Protein AF-A0A820GBA4-F1 (afdb_monomer_lite)

Secondary structure (DSSP, 8-state):
--EEE-TTSS-EEEHHHHHHHHHHHSPEEE-TTTT--EEEHHHHHHIIIII-TT-EEE--STT---EEEGGGHHHHHTSHHHHHHHHHHHHHHHHHHS-PPPSS--SHHHHHHHHHHHHHHHHHHHHHHHHHHHHHHHHHHHHHHHHHHHHHHHHHHHHHHHHHHHHHHHHHHHHHHHHHHHHHHHHHHHHHHHHHHHHHHTS-B--TT----------TTTTTS--EEEPPPEESSTTS-EEEEEEEEEE--SSS--EEEEEEEEEEP-TTTTTS-SS-SSPPPPP-

Radius of gyration: 51.9 Å; chains: 1; bounding box: 120×52×137 Å

InterPro domains:
  IPR008974 TRAF-like [G3DSA:2.60.210.10] (136-288)
  IPR049342 TRAF1-6, MATH domain [PF21355] (228-288)

Sequence (288 aa):
MIKIDCHSCSWNGLYNDYKEHLGQQHAYLQCSDCCEHFFSINLYEEHRQEICEYRSILCELPGCMGLIKWTNIGTHYLCDTHQKMLLEVIIQYIFKHKRLPNKSNCSATITSVVSDMKQELITVQENVNILLPEVECSLNNCTRLKSEHDQIKTTCDNLIQQKNTVGKMIKDDNEKVNKCIQEQNDMEKQIDDTKKLQLYTKTLSLDTDSTMTFSFIKHPHEINLPFSIYSSQFKTSIFGYNFMLRICSTIISGNENQEYLSIYITLLRGEFDQILLYPFPYNIYLCL

Structure (mmCIF, N/CA/C/O backbone):
data_AF-A0A820GBA4-F1
#
_entry.id   AF-A0A820GBA4-F1
#
loop_
_atom_site.group_PDB
_atom_site.id
_atom_site.type_symbol
_atom_site.label_atom_id
_atom_site.label_alt_id
_atom_site.label_comp_id
_atom_site.label_asym_id
_atom_site.label_entity_id
_atom_site.label_seq_id
_atom_site.pdbx_PDB_ins_code
_atom_site.Cartn_x
_atom_site.Cartn_y
_atom_site.Cartn_z
_atom_site.occupancy
_atom_site.B_iso_or_equiv
_atom_site.auth_seq_id
_atom_site.auth_comp_id
_atom_site.auth_asym_id
_atom_site.auth_atom_id
_atom_site.pdbx_PDB_model_num
ATOM 1 N N . MET A 1 1 ? 4.184 -39.250 -2.584 1.00 82.06 1 MET A N 1
ATOM 2 C CA . MET A 1 1 ? 3.145 -38.730 -1.668 1.00 82.06 1 MET A CA 1
ATOM 3 C C . MET A 1 1 ? 3.843 -37.969 -0.557 1.00 82.06 1 MET A C 1
ATOM 5 O O . MET A 1 1 ? 4.724 -38.545 0.066 1.00 82.06 1 MET A O 1
ATOM 9 N N . ILE A 1 2 ? 3.517 -36.690 -0.370 1.00 93.25 2 ILE A N 1
ATOM 10 C CA . ILE A 1 2 ? 4.144 -35.837 0.651 1.00 93.25 2 ILE A CA 1
ATOM 11 C C . ILE A 1 2 ? 3.279 -35.908 1.910 1.00 93.25 2 ILE A C 1
ATOM 13 O O . ILE A 1 2 ? 2.081 -35.622 1.841 1.00 93.25 2 ILE A O 1
ATOM 17 N N . LYS A 1 3 ? 3.882 -36.325 3.026 1.00 95.69 3 LYS A N 1
ATOM 18 C CA . LYS A 1 3 ? 3.262 -36.253 4.350 1.00 95.69 3 LYS A CA 1
ATOM 19 C C . LYS A 1 3 ? 3.602 -34.919 5.002 1.00 95.69 3 LYS A C 1
ATOM 21 O O . LYS A 1 3 ? 4.725 -34.446 4.841 1.00 95.69 3 LYS A O 1
ATOM 26 N N . ILE A 1 4 ? 2.642 -34.347 5.714 1.00 96.44 4 ILE A N 1
ATOM 27 C CA . ILE A 1 4 ? 2.811 -33.130 6.509 1.00 96.44 4 ILE A CA 1
ATOM 28 C C . ILE A 1 4 ? 2.229 -33.375 7.900 1.00 96.44 4 ILE A C 1
ATOM 30 O O . ILE A 1 4 ? 1.188 -34.023 8.034 1.00 96.44 4 ILE A O 1
ATOM 34 N N . ASP A 1 5 ? 2.914 -32.840 8.905 1.00 95.69 5 ASP A N 1
ATOM 35 C CA . ASP A 1 5 ? 2.450 -32.777 10.287 1.00 95.69 5 ASP A CA 1
ATOM 36 C C . ASP A 1 5 ? 1.797 -31.408 10.537 1.00 95.69 5 ASP A C 1
ATOM 38 O O . ASP A 1 5 ? 2.319 -30.374 10.111 1.00 95.69 5 ASP A O 1
ATOM 42 N N . CYS A 1 6 ? 0.651 -31.381 11.216 1.00 92.69 6 CYS A N 1
ATOM 43 C CA . CYS A 1 6 ? 0.021 -30.128 11.622 1.00 92.69 6 CYS A CA 1
ATOM 44 C C . CYS A 1 6 ? 0.778 -29.529 12.812 1.00 92.69 6 CYS A C 1
ATOM 46 O O . CYS A 1 6 ? 1.001 -30.193 13.816 1.00 92.69 6 CYS A O 1
ATOM 48 N N . HIS A 1 7 ? 1.137 -28.247 12.751 1.00 89.06 7 HIS A N 1
ATOM 49 C CA . HIS A 1 7 ? 1.855 -27.599 13.856 1.00 89.06 7 HIS A CA 1
ATOM 50 C C . HIS A 1 7 ? 0.988 -27.345 15.098 1.00 89.06 7 HIS A C 1
ATOM 52 O O . HIS A 1 7 ? 1.519 -27.048 16.166 1.00 89.06 7 HIS A O 1
ATOM 58 N N . SER A 1 8 ? -0.336 -27.434 14.962 1.00 83.94 8 SER A N 1
ATOM 59 C CA . SER A 1 8 ? -1.296 -27.059 16.003 1.00 83.94 8 SER A CA 1
ATOM 60 C C . SER A 1 8 ? -1.989 -28.253 16.665 1.00 83.94 8 SER A C 1
ATOM 62 O O . SER A 1 8 ? -2.721 -28.060 17.633 1.00 83.94 8 SER A O 1
ATOM 64 N N . CYS A 1 9 ? -1.782 -29.476 16.174 1.00 88.56 9 CYS A N 1
ATOM 65 C CA . CYS A 1 9 ? -2.299 -30.698 16.790 1.00 88.56 9 CYS A CA 1
ATOM 66 C C . CYS A 1 9 ? -1.426 -31.911 16.425 1.00 88.56 9 CYS A C 1
ATOM 68 O O . CYS A 1 9 ? -0.435 -31.788 15.720 1.00 88.56 9 CYS A O 1
ATOM 70 N N . SER A 1 10 ? -1.783 -33.102 16.899 1.00 92.44 10 SER A N 1
ATOM 71 C CA . SER A 1 10 ? -1.052 -34.347 16.616 1.00 92.44 10 SER A CA 1
ATOM 72 C C . SER A 1 10 ? -1.374 -34.975 15.250 1.00 92.44 10 SER A C 1
ATOM 74 O O . SER A 1 10 ? -1.010 -36.126 15.007 1.00 92.44 10 SER A O 1
ATOM 76 N N . TRP A 1 11 ? -2.078 -34.265 14.363 1.00 95.19 11 TRP A N 1
ATOM 77 C CA . TRP A 1 11 ? -2.451 -34.787 13.050 1.00 95.19 11 TRP A CA 1
ATOM 78 C C . TRP A 1 11 ? -1.234 -34.912 12.131 1.00 95.19 11 TRP A C 1
ATOM 80 O O . TRP A 1 11 ? -0.477 -33.956 11.955 1.00 95.19 11 TRP A O 1
ATOM 90 N N . ASN A 1 12 ? -1.101 -36.075 11.494 1.00 95.12 12 ASN A N 1
ATOM 91 C CA . ASN A 1 12 ? -0.191 -36.298 10.381 1.00 95.12 12 ASN A CA 1
ATOM 92 C C . ASN A 1 12 ? -0.940 -36.942 9.211 1.00 95.12 12 ASN A C 1
ATOM 94 O O . ASN A 1 12 ? -1.746 -37.856 9.379 1.00 95.12 12 ASN A O 1
ATOM 98 N N . GLY A 1 13 ? -0.701 -36.463 7.996 1.00 95.94 13 GLY A N 1
ATOM 99 C CA . GLY A 1 13 ? -1.470 -36.928 6.846 1.00 95.94 13 GLY A CA 1
ATOM 100 C C . GLY A 1 13 ? -0.887 -36.492 5.517 1.00 95.94 13 GLY A C 1
ATOM 101 O O . GLY A 1 13 ? 0.226 -35.969 5.445 1.00 95.94 13 GLY A O 1
ATOM 102 N N . LEU A 1 14 ? -1.614 -36.765 4.436 1.00 97.00 14 LEU A N 1
ATOM 103 C CA . LEU A 1 14 ? -1.208 -36.350 3.098 1.00 97.00 14 LEU A CA 1
ATOM 104 C C . LEU A 1 14 ? -1.506 -34.863 2.899 1.00 97.00 14 LEU A C 1
ATOM 106 O O . LEU A 1 14 ? -2.531 -34.362 3.348 1.00 97.00 14 LEU A O 1
ATOM 110 N N . TYR A 1 15 ? -0.638 -34.164 2.162 1.00 95.25 15 TYR A N 1
ATOM 111 C CA . TYR A 1 15 ? -0.815 -32.732 1.886 1.00 95.25 15 TYR A CA 1
ATOM 112 C C . TYR A 1 15 ? -2.189 -32.378 1.289 1.00 95.25 15 TYR A C 1
ATOM 114 O O . TYR A 1 15 ? -2.754 -31.340 1.622 1.00 95.25 15 TYR A O 1
ATOM 122 N N . ASN A 1 16 ? -2.754 -33.256 0.454 1.00 95.56 16 ASN A N 1
ATOM 123 C CA . ASN A 1 16 ? -4.065 -33.037 -0.166 1.00 95.56 16 ASN A CA 1
ATOM 124 C C . ASN A 1 16 ? -5.207 -32.984 0.862 1.00 95.56 16 ASN A C 1
ATOM 126 O O . ASN A 1 16 ? -6.160 -32.234 0.664 1.00 95.56 16 ASN A O 1
ATOM 130 N N . ASP A 1 17 ? -5.068 -33.706 1.974 1.00 96.00 17 ASP A N 1
ATOM 131 C CA . ASP A 1 17 ? -6.073 -33.779 3.039 1.00 96.00 17 ASP A CA 1
ATOM 132 C C . ASP A 1 17 ? -5.863 -32.666 4.082 1.00 96.00 17 ASP A C 1
ATOM 134 O O . ASP A 1 17 ? -6.728 -32.403 4.916 1.00 96.00 17 ASP A O 1
ATOM 138 N N . TYR A 1 18 ? -4.725 -31.961 4.029 1.00 93.56 18 TYR A N 1
ATOM 139 C CA . TYR A 1 18 ? -4.368 -30.936 5.011 1.00 93.56 18 TYR A CA 1
ATOM 140 C C . TYR A 1 18 ? -5.354 -29.762 5.013 1.00 93.56 18 TYR A C 1
ATOM 142 O O . TYR A 1 18 ? -5.693 -29.232 6.068 1.00 93.56 18 TYR A O 1
ATOM 150 N N . LYS A 1 19 ? -5.873 -29.375 3.840 1.00 90.69 19 LYS A N 1
ATOM 151 C CA . LYS A 1 19 ? -6.873 -28.302 3.733 1.00 90.69 19 LYS A CA 1
ATOM 152 C C . LYS A 1 19 ? -8.203 -28.689 4.388 1.00 90.69 19 LYS A C 1
ATOM 154 O O . LYS A 1 19 ? -8.825 -27.849 5.032 1.00 90.69 19 LYS A O 1
ATOM 159 N N . GLU A 1 20 ? -8.626 -29.943 4.235 1.00 93.56 20 GLU A N 1
ATOM 160 C CA . GLU A 1 20 ? -9.838 -30.462 4.875 1.00 93.56 20 GLU A CA 1
ATOM 161 C C . GLU A 1 20 ? -9.648 -30.576 6.393 1.00 93.56 20 GLU A C 1
ATOM 163 O O . GLU A 1 20 ? -10.499 -30.119 7.154 1.00 93.56 20 GLU A O 1
ATOM 168 N N . HIS A 1 21 ? -8.485 -31.064 6.833 1.00 92.38 21 HIS A N 1
ATOM 169 C CA . HIS A 1 21 ? -8.102 -31.091 8.243 1.00 92.38 21 HIS A CA 1
ATOM 170 C C . HIS A 1 21 ? -8.154 -29.695 8.889 1.00 92.38 21 HIS A C 1
ATOM 172 O O . HIS A 1 21 ? -8.792 -29.529 9.932 1.00 92.38 21 HIS A O 1
ATOM 178 N N . LEU A 1 22 ? -7.551 -28.678 8.257 1.00 87.50 22 LEU A N 1
ATOM 179 C CA . LEU A 1 22 ? -7.612 -27.294 8.742 1.00 87.50 22 LEU A CA 1
ATOM 180 C C . LEU A 1 22 ? -9.058 -26.784 8.832 1.00 87.50 22 LEU A C 1
ATOM 182 O O . LEU A 1 22 ? -9.397 -26.090 9.786 1.00 87.50 22 LEU A O 1
ATOM 186 N N . GLY A 1 23 ? -9.919 -27.161 7.883 1.00 85.81 23 GLY A N 1
ATOM 187 C CA . GLY A 1 23 ? -11.337 -26.796 7.889 1.00 85.81 23 GLY A CA 1
ATOM 188 C C . GLY A 1 23 ? -12.176 -27.495 8.964 1.00 85.81 23 GLY A C 1
ATOM 189 O O . GLY A 1 23 ? -13.171 -26.932 9.404 1.00 85.81 23 GLY A O 1
ATOM 190 N N . GLN A 1 24 ? -11.799 -28.697 9.405 1.00 85.56 24 GLN A N 1
ATOM 191 C CA . GLN A 1 24 ? -12.567 -29.464 10.396 1.00 85.56 24 GLN A CA 1
ATOM 192 C C . GLN A 1 24 ? -12.085 -29.237 11.834 1.00 85.56 24 GLN A C 1
ATOM 194 O O . GLN A 1 24 ? -12.896 -29.082 12.741 1.00 85.56 24 GLN A O 1
ATOM 199 N N . GLN A 1 25 ? -10.769 -29.234 12.053 1.00 79.94 25 GLN A N 1
ATOM 200 C CA . GLN A 1 25 ? -10.159 -29.228 13.392 1.00 79.94 25 GLN A CA 1
ATOM 201 C C . GLN A 1 25 ? -9.663 -27.841 13.817 1.00 79.94 25 GLN A C 1
ATOM 203 O O . GLN A 1 25 ? -9.572 -27.552 15.009 1.00 79.94 25 GLN A O 1
ATOM 208 N N . HIS A 1 26 ? -9.361 -26.975 12.848 1.00 80.31 26 HIS A N 1
ATOM 209 C CA . HIS A 1 26 ? -8.834 -25.628 13.077 1.00 80.31 26 HIS A CA 1
ATOM 210 C C . HIS A 1 26 ? -9.744 -24.537 12.511 1.00 80.31 26 HIS A C 1
ATOM 212 O O . HIS A 1 26 ? -9.318 -23.392 12.361 1.00 80.31 26 HIS A O 1
ATOM 218 N N . ALA A 1 27 ? -11.005 -24.866 12.217 1.00 83.38 27 ALA A N 1
ATOM 219 C CA . ALA A 1 27 ? -11.982 -23.845 11.895 1.00 83.38 27 ALA A CA 1
ATOM 220 C C . ALA A 1 27 ? -12.170 -22.923 13.102 1.00 83.38 27 ALA A C 1
ATOM 222 O O . ALA A 1 27 ? -12.356 -23.357 14.244 1.00 83.38 27 ALA A O 1
ATOM 223 N N . TYR A 1 28 ? -12.103 -21.631 12.810 1.00 84.56 28 TYR A N 1
ATOM 224 C CA . TYR A 1 28 ? -12.442 -20.588 13.750 1.00 84.56 28 TYR A CA 1
ATOM 225 C C . TYR A 1 28 ? -13.890 -20.185 13.512 1.00 84.56 28 TYR A C 1
ATOM 227 O O . TYR A 1 28 ? -14.276 -19.870 12.385 1.00 84.56 28 TYR A O 1
ATOM 235 N N . LEU A 1 29 ? -14.684 -20.189 14.574 1.00 86.56 29 LEU A N 1
ATOM 236 C CA . LEU A 1 29 ? -16.033 -19.650 14.558 1.00 86.56 29 LEU A CA 1
ATOM 237 C C . LEU A 1 29 ? -15.985 -18.222 15.082 1.00 86.56 29 LEU A C 1
ATOM 239 O O . LEU A 1 29 ? -15.434 -17.956 16.153 1.00 86.56 29 LEU A O 1
ATOM 243 N N . GLN A 1 30 ? -16.571 -17.304 14.319 1.00 90.38 30 GLN A N 1
ATOM 244 C CA . GLN A 1 30 ? -16.861 -15.973 14.824 1.00 90.38 30 GLN A CA 1
ATOM 245 C C . GLN A 1 30 ? -18.049 -16.075 15.782 1.00 90.38 30 GLN A C 1
ATOM 247 O O . GLN A 1 30 ? -19.074 -16.666 15.440 1.00 90.38 30 GLN A O 1
ATOM 252 N N . CYS A 1 31 ? -17.928 -15.506 16.979 1.00 88.62 31 CYS A N 1
ATOM 253 C CA . CYS A 1 31 ? -19.037 -15.436 17.925 1.00 88.62 31 CYS A CA 1
ATOM 254 C C . CYS A 1 31 ? -20.174 -14.567 17.370 1.00 88.62 31 CYS A C 1
ATOM 256 O O . CYS A 1 31 ? -20.136 -13.342 17.482 1.00 88.62 31 CYS A O 1
ATOM 258 N N . SER A 1 32 ? -21.182 -15.224 16.782 1.00 80.00 32 SER A N 1
ATOM 259 C CA . SER A 1 32 ? -22.400 -14.615 16.225 1.00 80.00 32 SER A CA 1
ATOM 260 C C . SER A 1 32 ? -23.244 -13.896 17.267 1.00 80.00 32 SER A C 1
ATOM 262 O O . SER A 1 32 ? -23.980 -12.970 16.940 1.00 80.00 32 SER A O 1
ATOM 264 N N . ASP A 1 33 ? -23.149 -14.338 18.518 1.00 70.44 33 ASP A N 1
ATOM 265 C CA . ASP A 1 33 ? -24.086 -13.935 19.556 1.00 70.44 33 ASP A CA 1
ATOM 266 C C . ASP A 1 33 ? -23.675 -12.617 20.232 1.00 70.44 33 ASP A C 1
ATOM 268 O O . ASP A 1 33 ? -24.502 -12.006 20.912 1.00 70.44 33 ASP A O 1
ATOM 272 N N . CYS A 1 34 ? -22.397 -12.206 20.147 1.00 71.00 34 CYS A N 1
ATOM 273 C CA . CYS A 1 34 ? -21.861 -11.451 21.280 1.00 71.00 34 CYS A CA 1
ATOM 274 C C . CYS A 1 34 ? -20.646 -10.539 21.028 1.00 71.00 34 CYS A C 1
ATOM 276 O O . CYS A 1 34 ? -20.766 -9.334 21.236 1.00 71.00 34 CYS A O 1
ATOM 278 N N . CYS A 1 35 ? -19.478 -11.059 20.637 1.00 81.94 35 CYS A N 1
ATOM 279 C CA . CYS A 1 35 ? -18.224 -10.299 20.769 1.00 81.94 35 CYS A CA 1
ATOM 280 C C . CYS A 1 35 ? -17.404 -10.155 19.483 1.00 81.94 35 CYS A C 1
ATOM 282 O O . CYS A 1 35 ? -16.325 -9.579 19.546 1.00 81.94 35 CYS A O 1
ATOM 284 N N . GLU A 1 36 ? -17.860 -10.705 18.352 1.00 87.25 36 GLU A N 1
ATOM 285 C CA . GLU A 1 36 ? -17.147 -10.720 17.057 1.00 87.25 36 GLU A CA 1
ATOM 286 C C . GLU A 1 36 ? -15.737 -11.348 17.074 1.00 87.25 36 GLU A C 1
ATOM 288 O O . GLU A 1 36 ? -15.067 -11.378 16.040 1.00 87.25 36 GLU A O 1
ATOM 293 N N . HIS A 1 37 ? -15.292 -11.900 18.207 1.00 87.00 37 HIS A N 1
ATOM 294 C CA . HIS A 1 37 ? -14.017 -12.597 18.318 1.00 87.00 37 HIS A CA 1
ATOM 295 C C . HIS A 1 37 ? -14.112 -13.999 17.707 1.00 87.00 37 HIS A C 1
ATOM 297 O O . HIS A 1 37 ? -15.174 -14.631 17.687 1.00 87.00 37 HIS A O 1
ATOM 303 N N . PHE A 1 38 ? -12.972 -14.473 17.209 1.00 88.75 38 PHE A N 1
ATOM 304 C CA . PHE A 1 38 ? -12.820 -15.778 16.584 1.00 88.75 38 PHE A CA 1
ATOM 305 C C . PHE A 1 38 ? -12.250 -16.776 17.589 1.00 88.75 38 PHE A C 1
ATOM 307 O O . PHE A 1 38 ? -11.176 -16.553 18.146 1.00 88.75 38 PHE A O 1
ATOM 314 N N . PHE A 1 39 ? -12.943 -17.895 17.780 1.00 87.75 39 PHE A N 1
ATOM 315 C CA . PHE A 1 39 ? -12.517 -18.977 18.668 1.00 87.75 39 PHE A CA 1
ATOM 316 C C . PHE A 1 39 ? -12.348 -20.259 17.871 1.00 87.75 39 PHE A C 1
ATOM 318 O O . PHE A 1 39 ? -13.086 -20.494 16.915 1.00 87.75 39 PHE A O 1
ATOM 325 N N . SER A 1 40 ? -11.399 -21.107 18.267 1.00 87.56 40 SER A N 1
ATOM 326 C CA . SER A 1 40 ? -11.374 -22.476 17.754 1.00 87.56 40 SER A CA 1
ATOM 327 C C . SER A 1 40 ? -12.676 -23.180 18.145 1.00 87.56 40 SER A C 1
ATOM 329 O O . SER A 1 40 ? -13.211 -22.929 19.226 1.00 87.56 40 SER A O 1
ATOM 331 N N . ILE A 1 41 ? -13.182 -24.072 17.288 1.00 87.00 41 ILE A N 1
ATOM 332 C CA . ILE A 1 41 ? -14.419 -24.835 17.549 1.00 87.00 41 ILE A CA 1
ATOM 333 C C . ILE A 1 41 ? -14.438 -25.453 18.958 1.00 87.00 41 ILE A C 1
ATOM 335 O O . ILE A 1 41 ? -15.454 -25.385 19.641 1.00 87.00 41 ILE A O 1
ATOM 339 N N . ASN A 1 42 ? -13.303 -25.987 19.422 1.00 84.56 42 ASN A N 1
ATOM 340 C CA . ASN A 1 42 ? -13.199 -26.632 20.735 1.00 84.56 42 ASN A CA 1
ATOM 341 C C . ASN A 1 42 ? -13.381 -25.663 21.914 1.00 84.56 42 ASN A C 1
ATOM 343 O O . ASN A 1 42 ? -13.848 -26.080 22.966 1.00 84.56 42 ASN A O 1
ATOM 347 N N . LEU A 1 43 ? -13.021 -24.388 21.744 1.00 89.38 43 LEU A N 1
ATOM 348 C CA . LEU A 1 43 ? -13.156 -23.355 22.778 1.00 89.38 43 LEU A CA 1
ATOM 349 C C . LEU A 1 43 ? -14.442 -22.536 22.624 1.00 89.38 43 LEU A C 1
ATOM 351 O O . LEU A 1 43 ? -14.765 -21.725 23.488 1.00 89.38 43 LEU A O 1
ATOM 355 N N . TYR A 1 44 ? -15.171 -22.715 21.523 1.00 89.38 44 TYR A N 1
ATOM 356 C CA . TYR A 1 44 ? -16.341 -21.904 21.211 1.00 89.38 44 TYR A CA 1
ATOM 357 C C . TYR A 1 44 ? -17.491 -22.123 22.207 1.00 89.38 44 TYR A C 1
ATOM 359 O O . TYR A 1 44 ? -18.077 -21.150 22.680 1.00 89.38 44 TYR A O 1
ATOM 367 N N . GLU A 1 45 ? -17.790 -23.375 22.571 1.00 87.69 45 GLU A N 1
ATOM 368 C CA . GLU A 1 45 ? -18.858 -23.680 23.539 1.00 87.69 45 GLU A CA 1
ATOM 369 C C . GLU A 1 45 ? -18.508 -23.221 24.960 1.00 87.69 45 GLU A C 1
ATOM 371 O O . GLU A 1 45 ? -19.342 -22.610 25.628 1.00 87.69 45 GLU A O 1
ATOM 376 N N . GLU A 1 46 ? -17.263 -23.423 25.398 1.00 91.44 46 GLU A N 1
ATOM 377 C CA . GLU A 1 46 ? -16.775 -22.911 26.686 1.00 91.44 46 GLU A CA 1
ATOM 378 C C . GLU A 1 46 ? -16.848 -21.378 26.727 1.00 91.44 46 GLU A C 1
ATOM 380 O O . GLU A 1 46 ? -17.384 -20.791 27.669 1.00 91.44 46 GLU A O 1
ATOM 385 N N . HIS A 1 47 ? -16.412 -20.710 25.651 1.00 91.31 47 HIS A N 1
ATOM 386 C CA . HIS A 1 47 ? -16.549 -19.265 25.527 1.00 91.31 47 HIS A CA 1
ATOM 387 C C . HIS A 1 47 ? -18.011 -18.824 25.646 1.00 91.31 47 HIS A C 1
ATOM 389 O O . HIS A 1 47 ? -18.318 -17.899 26.400 1.00 91.31 47 HIS A O 1
ATOM 395 N N . ARG A 1 48 ? -18.918 -19.483 24.921 1.00 88.19 48 ARG A N 1
ATOM 396 C CA . ARG A 1 48 ? -20.344 -19.144 24.892 1.00 88.19 48 ARG A CA 1
ATOM 397 C C . ARG A 1 48 ? -21.008 -19.296 26.263 1.00 88.19 48 ARG A C 1
ATOM 399 O O . ARG A 1 48 ? -21.864 -18.481 26.607 1.00 88.19 48 ARG A O 1
ATOM 406 N N . GLN A 1 49 ? -20.608 -20.297 27.045 1.00 87.50 49 GLN A N 1
ATOM 407 C CA . GLN A 1 49 ? -21.220 -20.608 28.338 1.00 87.50 49 GLN A CA 1
ATOM 408 C C . GLN A 1 49 ? -20.598 -19.831 29.506 1.00 87.50 49 GLN A C 1
ATOM 410 O O . GLN A 1 49 ? -21.332 -19.349 30.370 1.00 87.50 49 GLN A O 1
ATOM 415 N N . GLU A 1 50 ? -19.276 -19.648 29.525 1.00 87.06 50 GLU A N 1
ATOM 416 C CA . GLU A 1 50 ? -18.572 -19.172 30.726 1.00 87.06 50 GLU A CA 1
ATOM 417 C C . GLU A 1 50 ? -17.857 -17.829 30.557 1.00 87.06 50 GLU A C 1
ATOM 419 O O . GLU A 1 50 ? -17.748 -17.063 31.520 1.00 87.06 50 GLU A O 1
ATOM 424 N N . ILE A 1 51 ? -17.414 -17.487 29.344 1.00 86.69 51 ILE A N 1
ATOM 425 C CA . ILE A 1 51 ? -16.455 -16.385 29.141 1.00 86.69 51 ILE A CA 1
ATOM 426 C C . ILE A 1 51 ? -17.091 -15.172 28.454 1.00 86.69 51 ILE A C 1
ATOM 428 O O . ILE A 1 51 ? -16.765 -14.039 28.794 1.00 86.69 51 ILE A O 1
ATOM 432 N N . CYS A 1 52 ? -18.013 -15.369 27.510 1.00 88.69 52 CYS A N 1
ATOM 433 C CA . CYS A 1 52 ? -18.641 -14.278 26.763 1.00 88.69 52 CYS A CA 1
ATOM 434 C C . CYS A 1 52 ? -19.343 -13.306 27.729 1.00 88.69 52 CYS A C 1
ATOM 436 O O . CYS A 1 52 ? -20.302 -13.673 28.412 1.00 88.69 52 CYS A O 1
ATOM 438 N N . GLU A 1 53 ? -18.887 -12.049 27.755 1.00 84.31 53 GLU A N 1
ATOM 439 C CA . GLU A 1 53 ? -19.451 -10.978 28.594 1.00 84.31 53 GLU A CA 1
ATOM 440 C C . GLU A 1 53 ? -20.885 -10.610 28.193 1.00 84.31 53 GLU A C 1
ATOM 442 O O . GLU A 1 53 ? -21.650 -10.086 28.997 1.00 84.31 53 GLU A O 1
ATOM 447 N N . TYR A 1 54 ? -21.275 -10.921 26.956 1.00 87.38 54 TYR A N 1
ATOM 448 C CA . TYR A 1 54 ? -22.605 -10.649 26.409 1.00 87.38 54 TYR A CA 1
ATOM 449 C C . TYR A 1 54 ? -23.522 -11.877 26.410 1.00 87.38 54 TYR A C 1
ATOM 451 O O . TYR A 1 54 ? -24.604 -11.826 25.817 1.00 87.38 54 TYR A O 1
ATOM 459 N N . ARG A 1 55 ? -23.116 -12.980 27.058 1.00 89.75 55 ARG A N 1
ATOM 460 C CA . ARG A 1 55 ? -23.920 -14.205 27.096 1.00 89.75 55 ARG A CA 1
ATOM 461 C C . ARG A 1 55 ? -25.249 -13.935 27.783 1.00 89.75 55 ARG A C 1
ATOM 463 O O . ARG A 1 55 ? -25.338 -13.099 28.685 1.00 89.75 55 ARG A O 1
ATOM 470 N N . SER A 1 56 ? -26.278 -14.657 27.359 1.00 90.69 56 SER A N 1
ATOM 471 C CA . SER A 1 56 ? -27.565 -14.618 28.041 1.00 90.69 56 SER A CA 1
ATOM 472 C C . SER A 1 56 ? -27.629 -15.738 29.071 1.00 90.69 56 SER A C 1
ATOM 474 O O . SER A 1 56 ? -27.394 -16.894 28.737 1.00 90.69 56 SER A O 1
ATOM 476 N N . ILE A 1 57 ? -27.946 -15.390 30.310 1.00 92.12 57 ILE A N 1
ATOM 477 C CA . ILE A 1 57 ? -28.170 -16.324 31.411 1.00 92.12 57 ILE A CA 1
ATOM 478 C C . ILE A 1 57 ? -29.647 -16.313 31.801 1.00 92.12 57 ILE A C 1
ATOM 480 O O . ILE A 1 57 ? -30.338 -15.307 31.636 1.00 92.12 57 ILE A O 1
ATOM 484 N N . LEU A 1 58 ? -30.143 -17.436 32.311 1.00 94.00 58 LEU A N 1
ATOM 485 C CA . LEU A 1 58 ? -31.463 -17.493 32.934 1.00 94.00 58 LEU A CA 1
ATOM 486 C C . LEU A 1 58 ? -31.378 -16.914 34.347 1.00 94.00 58 LEU A C 1
ATOM 488 O O . LEU A 1 58 ? -30.424 -17.187 35.072 1.00 94.00 58 LEU A O 1
ATOM 492 N N . CYS A 1 59 ? -32.372 -16.117 34.738 1.00 94.25 59 CYS A N 1
ATOM 493 C CA . CYS A 1 59 ? -32.497 -15.693 36.127 1.00 94.25 59 CYS A CA 1
ATOM 494 C C . CYS A 1 59 ? -32.746 -16.906 37.036 1.00 94.25 59 CYS A C 1
ATOM 496 O O . CYS A 1 59 ? -33.611 -17.730 36.746 1.00 94.25 59 CYS A O 1
ATOM 498 N N . GLU A 1 60 ? -32.021 -16.997 38.150 1.00 92.12 60 GLU A N 1
ATOM 499 C CA . GLU A 1 60 ? -32.179 -18.086 39.125 1.00 92.12 60 GLU A CA 1
ATOM 500 C C . GLU A 1 60 ? -33.222 -17.774 40.210 1.00 92.12 60 GLU A C 1
ATOM 502 O O . GLU A 1 60 ? -33.567 -18.645 41.012 1.00 92.12 60 GLU A O 1
ATOM 507 N N . LEU A 1 61 ? -33.745 -16.542 40.259 1.00 88.25 61 LEU A N 1
ATOM 508 C CA . LEU A 1 61 ? -34.755 -16.180 41.250 1.00 88.25 61 LEU A CA 1
ATOM 509 C C . LEU A 1 61 ? -36.091 -16.887 40.956 1.00 88.25 61 LEU A C 1
ATOM 511 O O . LEU A 1 61 ? -36.610 -16.775 39.840 1.00 88.25 61 LEU A O 1
ATOM 515 N N . PRO A 1 62 ? -36.693 -17.574 41.950 1.00 85.62 62 PRO A N 1
ATOM 516 C CA . PRO A 1 62 ? -37.951 -18.288 41.763 1.00 85.62 62 PRO A CA 1
ATOM 517 C C . PRO A 1 62 ? -39.049 -17.380 41.201 1.00 85.62 62 PRO A C 1
ATOM 519 O O . PRO A 1 62 ? -39.414 -16.383 41.815 1.00 85.62 62 PRO A O 1
ATOM 522 N N . GLY A 1 63 ? -39.597 -17.744 40.039 1.00 85.25 63 GLY A N 1
ATOM 523 C CA . GLY A 1 63 ? -40.657 -16.986 39.366 1.00 85.25 63 GLY A CA 1
ATOM 524 C C . GLY A 1 63 ? -40.171 -15.960 38.337 1.00 85.25 63 GLY A C 1
ATOM 525 O O . GLY A 1 63 ? -41.003 -15.396 37.627 1.00 85.25 63 GLY A O 1
ATOM 526 N N . CYS A 1 64 ? -38.859 -15.754 38.187 1.00 90.19 64 CYS A N 1
ATOM 527 C CA . CYS A 1 64 ? -38.300 -14.991 37.075 1.00 90.19 64 CYS A CA 1
ATOM 528 C C . CYS A 1 64 ? -37.785 -15.932 35.980 1.00 90.19 64 CYS A C 1
ATOM 530 O O . CYS A 1 64 ? -36.782 -16.611 36.150 1.00 90.19 64 CYS A O 1
ATOM 532 N N . MET A 1 65 ? -38.453 -15.942 34.824 1.00 90.94 65 MET A N 1
ATOM 533 C CA . MET A 1 65 ? -38.037 -16.719 33.641 1.00 90.94 65 MET A CA 1
ATOM 534 C C . MET A 1 65 ? -37.276 -15.853 32.622 1.00 90.94 65 MET A C 1
ATOM 536 O O . MET A 1 65 ? -37.252 -16.151 31.428 1.00 90.94 65 MET A O 1
ATOM 540 N N . GLY A 1 66 ? -36.718 -14.725 33.068 1.00 91.88 66 GLY A N 1
ATOM 541 C CA . GLY A 1 66 ? -36.040 -13.773 32.196 1.00 91.88 66 GLY A CA 1
ATOM 542 C C . GLY A 1 66 ? -34.711 -14.320 31.680 1.00 91.88 66 GLY A C 1
ATOM 543 O O . GLY A 1 66 ? -33.879 -14.766 32.468 1.00 91.88 66 GLY A O 1
ATOM 544 N N . LEU A 1 67 ? -34.498 -14.236 30.364 1.00 92.75 67 LEU A N 1
ATOM 545 C CA . LEU A 1 67 ? -33.179 -14.380 29.750 1.00 92.75 67 LEU A CA 1
ATOM 546 C C . LEU A 1 67 ? -32.474 -13.017 29.828 1.00 92.75 67 LEU A C 1
ATOM 548 O O . LEU A 1 67 ? -32.951 -12.035 29.255 1.00 92.75 67 LEU A O 1
ATOM 552 N N . ILE A 1 68 ? -31.368 -12.933 30.560 1.00 92.81 68 ILE A N 1
ATOM 553 C CA . ILE A 1 68 ? -30.684 -11.678 30.881 1.00 92.81 68 ILE A CA 1
ATOM 554 C C . ILE A 1 68 ? -29.301 -11.701 30.255 1.00 92.81 68 ILE A C 1
ATOM 556 O O . ILE A 1 68 ? -28.557 -12.660 30.438 1.00 92.81 68 ILE A O 1
ATOM 560 N N . LYS A 1 69 ? -28.904 -10.618 29.588 1.00 90.88 69 LYS A N 1
ATOM 561 C CA . LYS A 1 69 ? -27.493 -10.438 29.229 1.00 90.88 69 LYS A CA 1
ATOM 562 C C . LYS A 1 69 ? -26.659 -10.277 30.497 1.00 90.88 69 LYS A C 1
ATOM 564 O O . LYS A 1 69 ? -27.035 -9.496 31.367 1.00 90.88 69 LYS A O 1
ATOM 569 N N . TRP A 1 70 ? -25.523 -10.963 30.577 1.00 88.69 70 TRP A N 1
ATOM 570 C CA . TRP A 1 70 ? -24.629 -10.923 31.737 1.00 88.69 70 TRP A CA 1
ATOM 571 C C . TRP A 1 70 ? -24.239 -9.490 32.143 1.00 88.69 70 TRP A C 1
ATOM 573 O O . TRP A 1 70 ? -24.318 -9.143 33.320 1.00 88.69 70 TRP A O 1
ATOM 583 N N . THR A 1 71 ? -23.965 -8.608 31.175 1.00 89.50 71 THR A N 1
ATOM 584 C CA . THR A 1 71 ? -23.710 -7.171 31.412 1.00 89.50 71 THR A CA 1
ATOM 585 C C . THR A 1 71 ? -24.834 -6.425 32.143 1.00 89.50 71 THR A C 1
ATOM 587 O O . THR A 1 71 ? -24.585 -5.398 32.769 1.00 89.50 71 THR A O 1
ATOM 590 N N . ASN A 1 72 ? -26.066 -6.936 32.102 1.00 92.12 72 ASN A N 1
ATOM 591 C CA . ASN A 1 72 ? -27.253 -6.326 32.699 1.00 92.12 72 ASN A CA 1
ATOM 592 C C . ASN A 1 72 ? -27.717 -7.038 33.979 1.00 92.12 72 ASN A C 1
ATOM 594 O O . ASN A 1 72 ? -28.797 -6.738 34.487 1.00 92.12 72 ASN A O 1
ATOM 598 N N . ILE A 1 73 ? -26.936 -7.981 34.518 1.00 91.50 73 ILE A N 1
ATOM 599 C CA . ILE A 1 73 ? -27.353 -8.752 35.694 1.00 91.50 73 ILE A CA 1
ATOM 600 C C . ILE A 1 73 ? -27.636 -7.837 36.898 1.00 91.50 73 ILE A C 1
ATOM 602 O O . ILE A 1 73 ? -28.670 -7.968 37.547 1.00 91.50 73 ILE A O 1
ATOM 606 N N . GLY A 1 74 ? -26.788 -6.832 37.140 1.00 88.19 74 GLY A N 1
ATOM 607 C CA . GLY A 1 74 ? -26.953 -5.906 38.264 1.00 88.19 74 GLY A CA 1
ATOM 608 C C . GLY A 1 74 ? -28.244 -5.088 38.183 1.00 88.19 74 GLY A C 1
ATOM 609 O O . GLY A 1 74 ? -28.992 -5.009 39.154 1.00 88.19 74 GLY A O 1
ATOM 610 N N . THR A 1 75 ? -28.558 -4.524 37.014 1.00 91.31 75 THR A N 1
ATOM 611 C CA . THR A 1 75 ? -29.794 -3.747 36.821 1.00 91.31 75 THR A CA 1
ATOM 612 C C . THR A 1 75 ? -31.038 -4.631 36.860 1.00 91.31 75 THR A C 1
ATOM 614 O O . THR A 1 75 ? -32.082 -4.192 37.336 1.00 91.31 75 THR A O 1
ATOM 617 N N . HIS A 1 76 ? -30.928 -5.893 36.436 1.00 93.06 76 HIS A N 1
ATOM 618 C CA . HIS A 1 76 ? -32.013 -6.863 36.529 1.00 93.06 76 HIS A CA 1
ATOM 619 C C . HIS A 1 76 ? -32.405 -7.165 37.984 1.00 93.06 76 HIS A C 1
ATOM 621 O O . HIS A 1 76 ? -33.591 -7.100 38.314 1.00 93.06 76 HIS A O 1
ATOM 627 N N . TYR A 1 77 ? -31.441 -7.425 38.876 1.00 89.25 77 TYR A N 1
ATOM 628 C CA . TYR A 1 77 ? -31.716 -7.663 40.305 1.00 89.25 77 TYR A CA 1
ATOM 629 C C . TYR A 1 77 ? -32.269 -6.430 41.034 1.00 89.25 77 TYR A C 1
ATOM 631 O O . TYR A 1 77 ? -32.922 -6.564 42.068 1.00 89.25 77 TYR A O 1
ATOM 639 N N . LEU A 1 78 ? -32.058 -5.234 40.482 1.00 88.88 78 LEU A N 1
ATOM 640 C CA . LEU A 1 78 ? -32.610 -3.988 41.009 1.00 88.88 78 LEU A CA 1
ATOM 641 C C . LEU A 1 78 ? -34.031 -3.680 40.521 1.00 88.88 78 LEU A C 1
ATOM 643 O O . LEU A 1 78 ? -34.599 -2.691 40.973 1.00 88.88 78 LEU A O 1
ATOM 647 N N . CYS A 1 79 ? -34.624 -4.480 39.630 1.00 90.06 79 CYS A N 1
ATOM 648 C CA . CYS A 1 79 ? -36.006 -4.241 39.217 1.00 90.06 79 CYS A CA 1
ATOM 649 C C . CYS A 1 79 ? -37.004 -4.534 40.354 1.00 90.06 79 CYS A C 1
ATOM 651 O O . CYS A 1 79 ? -36.764 -5.393 41.210 1.00 90.06 79 CYS A O 1
ATOM 653 N N . ASP A 1 80 ? -38.157 -3.862 40.323 1.00 86.69 80 ASP A N 1
ATOM 654 C CA . ASP A 1 80 ? -39.194 -3.944 41.362 1.00 86.69 80 ASP A CA 1
ATOM 655 C C . ASP A 1 80 ? -39.627 -5.379 41.682 1.00 86.69 80 ASP A C 1
ATOM 657 O O . ASP A 1 80 ? -39.909 -5.710 42.835 1.00 86.69 80 ASP A O 1
ATOM 661 N N . THR A 1 81 ? -39.682 -6.249 40.671 1.00 89.00 81 THR A N 1
ATOM 662 C CA . THR A 1 81 ? -40.080 -7.650 40.841 1.00 89.00 81 THR A CA 1
ATOM 663 C C . THR A 1 81 ? -39.080 -8.412 41.710 1.00 89.00 81 THR A C 1
ATOM 665 O O . THR A 1 81 ? -39.490 -9.093 42.649 1.00 89.00 81 THR A O 1
ATOM 668 N N . HIS A 1 82 ? -37.774 -8.251 41.470 1.00 90.88 82 HIS A N 1
ATOM 669 C CA . HIS A 1 82 ? -36.744 -8.918 42.274 1.00 90.88 82 HIS A CA 1
ATOM 670 C C . HIS A 1 82 ? -36.587 -8.302 43.654 1.00 90.88 82 HIS A C 1
ATOM 672 O O . HIS A 1 82 ? -36.419 -9.042 44.620 1.00 90.88 82 HIS A O 1
ATOM 678 N N . GLN A 1 83 ? -36.700 -6.979 43.779 1.00 87.06 83 GLN A N 1
ATOM 679 C CA . GLN A 1 83 ? -36.664 -6.331 45.089 1.00 87.06 83 GLN A CA 1
ATOM 680 C C . GLN A 1 83 ? -37.799 -6.830 45.992 1.00 87.06 83 GLN A C 1
ATOM 682 O O . GLN A 1 83 ? -37.563 -7.131 47.162 1.00 87.06 83 GLN A O 1
ATOM 687 N N . LYS A 1 84 ? -39.012 -7.001 45.445 1.00 85.56 84 LYS A N 1
ATOM 688 C CA . LYS A 1 84 ? -40.144 -7.593 46.176 1.00 85.56 84 LYS A CA 1
ATOM 689 C C . LYS A 1 84 ? -39.876 -9.041 46.580 1.00 85.56 84 LYS A C 1
ATOM 691 O O . LYS A 1 84 ? -40.074 -9.377 47.742 1.00 85.56 84 LYS A O 1
ATOM 696 N N . MET A 1 85 ? -39.382 -9.873 45.662 1.00 86.06 85 MET A N 1
ATOM 697 C CA . MET A 1 85 ? -39.061 -11.277 45.957 1.00 86.06 85 MET A CA 1
ATOM 698 C C . MET A 1 85 ? -37.974 -11.415 47.030 1.00 86.06 85 MET A C 1
ATOM 700 O O . MET A 1 85 ? -38.124 -12.199 47.964 1.00 86.06 85 MET A O 1
ATOM 704 N N . LEU A 1 86 ? -36.899 -10.626 46.947 1.00 84.12 86 LEU A N 1
ATOM 705 C CA . LEU A 1 86 ? -35.844 -10.605 47.964 1.00 84.12 86 LEU A CA 1
ATOM 706 C C . LEU A 1 86 ? -36.392 -10.175 49.327 1.00 84.12 86 LEU A C 1
ATOM 708 O O . LEU A 1 86 ? -36.070 -10.793 50.342 1.00 84.12 86 LEU A O 1
ATOM 712 N N . LEU A 1 87 ? -37.258 -9.158 49.354 1.00 83.62 87 LEU A N 1
ATOM 713 C CA . LEU A 1 87 ? -37.904 -8.709 50.582 1.00 83.62 87 LEU A CA 1
ATOM 714 C C . LEU A 1 87 ? -38.796 -9.804 51.183 1.00 83.62 87 LEU A C 1
ATOM 716 O O . LEU A 1 87 ? -38.736 -10.035 52.387 1.00 83.62 87 LEU A O 1
ATOM 720 N N . GLU A 1 88 ? -39.577 -10.517 50.369 1.00 82.25 88 GLU A N 1
ATOM 721 C CA . GLU A 1 88 ? -40.389 -11.650 50.826 1.00 82.25 88 GLU A CA 1
ATOM 722 C C . GLU A 1 88 ? -39.533 -12.770 51.426 1.00 82.25 88 GLU A C 1
ATOM 724 O O . GLU A 1 88 ? -39.867 -13.281 52.496 1.00 82.25 88 GLU A O 1
ATOM 729 N N . VAL A 1 89 ? -38.402 -13.114 50.800 1.00 80.50 89 VAL A N 1
ATOM 730 C CA . VAL A 1 89 ? -37.458 -14.115 51.327 1.00 80.50 89 VAL A CA 1
ATOM 731 C C . VAL A 1 89 ? -36.890 -13.675 52.679 1.00 80.50 89 VAL A C 1
ATOM 733 O O . VAL A 1 89 ? -36.863 -14.468 53.623 1.00 80.50 89 VAL A O 1
ATOM 736 N N . ILE A 1 90 ? -36.492 -12.406 52.811 1.00 81.12 90 ILE A N 1
ATOM 737 C CA . ILE A 1 90 ? -35.997 -11.839 54.075 1.00 81.12 90 ILE A CA 1
ATOM 738 C C . ILE A 1 90 ? -37.095 -11.869 55.146 1.00 81.12 90 ILE A C 1
ATOM 740 O O . ILE A 1 90 ? -36.845 -12.286 56.276 1.00 81.12 90 ILE A O 1
ATOM 744 N N . ILE A 1 91 ? -38.323 -11.478 54.800 1.00 79.31 91 ILE A N 1
ATOM 745 C CA . ILE A 1 91 ? -39.475 -11.499 55.708 1.00 79.31 91 ILE A CA 1
ATOM 746 C C . ILE A 1 91 ? -39.750 -12.928 56.187 1.00 79.31 91 ILE A C 1
ATOM 748 O O . ILE A 1 91 ? -39.865 -13.161 57.392 1.00 79.31 91 ILE A O 1
ATOM 752 N N . GLN A 1 92 ? -39.813 -13.899 55.275 1.00 80.00 92 GLN A N 1
ATOM 753 C CA . GLN A 1 92 ? -40.015 -15.306 55.622 1.00 80.00 92 GLN A CA 1
ATOM 754 C C . GLN A 1 92 ? -38.896 -15.836 56.517 1.00 80.00 92 GLN A C 1
ATOM 756 O O . GLN A 1 92 ? -39.176 -16.549 57.481 1.00 80.00 92 GLN A O 1
ATOM 761 N N . TYR A 1 93 ? -37.644 -15.462 56.247 1.00 81.06 93 TYR A N 1
ATOM 762 C CA . TYR A 1 93 ? -36.507 -15.805 57.096 1.00 81.06 93 TYR A CA 1
ATOM 763 C C . TYR A 1 93 ? -36.678 -15.238 58.513 1.00 81.06 93 TYR A C 1
ATOM 765 O O . TYR A 1 93 ? -36.580 -15.980 59.493 1.00 81.06 93 TYR A O 1
ATOM 773 N N . ILE A 1 94 ? -37.028 -13.954 58.637 1.00 78.88 94 ILE A N 1
ATOM 774 C CA . ILE A 1 94 ? -37.277 -13.306 59.932 1.00 78.88 94 ILE A CA 1
ATOM 775 C C . ILE A 1 94 ? -38.408 -14.015 60.686 1.00 78.88 94 ILE A C 1
ATOM 777 O O . ILE A 1 94 ? -38.237 -14.343 61.859 1.00 78.88 94 ILE A O 1
ATOM 781 N N . PHE A 1 95 ? -39.538 -14.303 60.034 1.00 77.62 95 PHE A N 1
ATOM 782 C CA . PHE A 1 95 ? -40.670 -14.989 60.668 1.00 77.62 95 PHE A CA 1
ATOM 783 C C . PHE A 1 95 ? -40.356 -16.434 61.058 1.00 77.62 95 PHE A C 1
ATOM 785 O O . PHE A 1 95 ? -40.773 -16.890 62.120 1.00 77.62 95 PHE A O 1
ATOM 792 N N . LYS A 1 96 ? -39.600 -17.160 60.230 1.00 81.31 96 LYS A N 1
ATOM 793 C CA . LYS A 1 96 ? -39.180 -18.536 60.520 1.00 81.31 96 LYS A CA 1
ATOM 794 C C . LYS A 1 96 ? -38.262 -18.601 61.741 1.00 81.31 96 LYS A C 1
ATOM 796 O O . LYS A 1 96 ? -38.345 -19.554 62.515 1.00 81.31 96 LYS A O 1
ATOM 801 N N . HIS A 1 97 ? -37.400 -17.602 61.917 1.00 76.19 97 HIS A N 1
ATOM 802 C CA . HIS A 1 97 ? -36.421 -17.574 63.002 1.00 76.19 97 HIS A CA 1
ATOM 803 C C . HIS A 1 97 ? -36.910 -16.852 64.267 1.00 76.19 97 HIS A C 1
ATOM 805 O O . HIS A 1 97 ? -36.467 -17.196 65.364 1.00 76.19 97 HIS A O 1
ATOM 811 N N . LYS A 1 98 ? -37.881 -15.935 64.172 1.00 72.75 98 LYS A N 1
ATOM 812 C CA . LYS A 1 98 ? -38.568 -15.362 65.338 1.00 72.75 98 LYS A CA 1
ATOM 813 C C . LYS A 1 98 ? -39.781 -16.223 65.708 1.00 72.75 98 LYS A C 1
ATOM 815 O O . LYS A 1 98 ? -40.894 -15.987 65.248 1.00 72.75 98 LYS A O 1
ATOM 820 N N . ARG A 1 99 ? -39.579 -17.217 66.583 1.00 57.47 99 ARG A N 1
ATOM 821 C CA . ARG A 1 99 ? -40.681 -17.934 67.256 1.00 57.47 99 ARG A CA 1
ATOM 822 C C . ARG A 1 99 ? -41.577 -16.921 67.977 1.00 57.47 99 ARG A C 1
ATOM 824 O O . ARG A 1 99 ? -41.189 -16.389 69.013 1.00 57.47 99 ARG A O 1
ATOM 831 N N . LEU A 1 100 ? -42.777 -16.678 67.452 1.00 55.59 100 LEU A N 1
ATOM 832 C CA . LEU A 1 100 ? -43.809 -15.940 68.177 1.00 55.59 100 LEU A CA 1
ATOM 833 C C . LEU A 1 100 ? -44.203 -16.749 69.425 1.00 55.59 100 LEU A C 1
ATOM 835 O O . LEU A 1 100 ? -44.573 -17.920 69.288 1.00 55.59 100 LEU A O 1
ATOM 839 N N . PRO A 1 101 ? -44.112 -16.176 70.638 1.00 54.12 101 PRO A N 1
ATOM 840 C CA . PRO A 1 101 ? -44.541 -16.864 71.845 1.00 54.12 101 PRO A CA 1
ATOM 841 C C . PRO A 1 101 ? -46.042 -17.169 71.766 1.00 54.12 101 PRO A C 1
ATOM 843 O O . PRO A 1 101 ? -46.857 -16.338 71.359 1.00 54.12 101 PRO A O 1
ATOM 846 N N . ASN A 1 102 ? -46.385 -18.404 72.127 1.00 50.22 102 ASN A N 1
ATOM 847 C CA . ASN A 1 102 ? -47.730 -18.959 72.042 1.00 50.22 102 ASN A CA 1
ATOM 848 C C . ASN A 1 102 ? -48.743 -18.095 72.817 1.00 50.22 102 ASN A C 1
ATOM 850 O O . ASN A 1 102 ? -48.529 -17.744 73.979 1.00 50.22 102 ASN A O 1
ATOM 854 N N . LYS A 1 103 ? -49.861 -17.761 72.161 1.00 54.91 103 LYS A N 1
ATOM 855 C CA . LYS A 1 103 ? -50.971 -16.967 72.706 1.00 54.91 103 LYS A CA 1
ATOM 856 C C . LYS A 1 103 ? -51.653 -17.707 73.863 1.00 54.91 103 LYS A C 1
ATOM 858 O O . LYS A 1 103 ? -52.559 -18.495 73.614 1.00 54.91 103 LYS A O 1
ATOM 863 N N . SER A 1 104 ? -51.292 -17.427 75.117 1.00 51.75 104 SER A N 1
ATOM 864 C CA . SER A 1 104 ? -52.186 -17.769 76.239 1.00 51.75 104 SER A CA 1
ATOM 865 C C . SER A 1 104 ? -52.083 -16.919 77.512 1.00 51.75 104 SER A C 1
ATOM 867 O O . SER A 1 104 ? -52.689 -17.317 78.492 1.00 51.75 104 SER A O 1
ATOM 869 N N . ASN A 1 105 ? -51.401 -15.763 77.540 1.00 55.16 105 ASN A N 1
ATOM 870 C CA . ASN A 1 105 ? -51.495 -14.792 78.653 1.00 55.16 105 ASN A CA 1
ATOM 871 C C . ASN A 1 105 ? -51.067 -13.389 78.173 1.00 55.16 105 ASN A C 1
ATOM 873 O O . ASN A 1 105 ? -49.893 -13.164 77.905 1.00 55.16 105 ASN A O 1
ATOM 877 N N . CYS A 1 106 ? -52.014 -12.461 77.976 1.00 52.44 106 CYS A N 1
ATOM 878 C CA . CYS A 1 106 ? -51.859 -11.368 76.996 1.00 52.44 106 CYS A CA 1
ATOM 879 C C . CYS A 1 106 ? -52.093 -9.939 77.536 1.00 52.44 106 CYS A C 1
ATOM 881 O O . CYS A 1 106 ? -52.791 -9.148 76.915 1.00 52.44 106 CYS A O 1
ATOM 883 N N . SER A 1 107 ? -51.498 -9.553 78.669 1.00 53.31 107 SER A N 1
ATOM 884 C CA . SER A 1 107 ? -51.464 -8.119 79.033 1.00 53.31 107 SER A CA 1
ATOM 885 C C . SER A 1 107 ? -50.146 -7.690 79.677 1.00 53.31 107 SER A C 1
ATOM 887 O O . SER A 1 107 ? -49.518 -6.764 79.174 1.00 53.31 107 SER A O 1
ATOM 889 N N . ALA A 1 108 ? -49.630 -8.420 80.673 1.00 55.53 108 ALA A N 1
ATOM 890 C CA . ALA A 1 108 ? -48.329 -8.096 81.279 1.00 55.53 108 ALA A CA 1
ATOM 891 C C . ALA A 1 108 ? -47.136 -8.352 80.330 1.00 55.53 108 ALA A C 1
ATOM 893 O O . ALA A 1 108 ? -46.161 -7.604 80.328 1.00 55.53 108 ALA A O 1
ATOM 894 N N . THR A 1 109 ? -47.238 -9.367 79.467 1.00 57.81 109 THR A N 1
ATOM 895 C CA . THR A 1 109 ? -46.205 -9.724 78.481 1.00 57.81 109 THR A CA 1
ATOM 896 C C . THR A 1 109 ? -46.116 -8.714 77.338 1.00 57.81 109 THR A C 1
ATOM 898 O O . THR A 1 109 ? -45.041 -8.504 76.794 1.00 57.81 109 THR A O 1
ATOM 901 N N . ILE A 1 110 ? -47.220 -8.041 76.992 1.00 60.09 110 ILE A N 1
ATOM 902 C CA . ILE A 1 110 ? -47.226 -7.034 75.920 1.00 60.09 110 ILE A CA 1
ATOM 903 C C . ILE A 1 110 ? -46.388 -5.824 76.335 1.00 60.09 110 ILE A C 1
ATOM 905 O O . ILE A 1 110 ? -45.595 -5.335 75.540 1.00 60.09 110 ILE A O 1
ATOM 909 N N . THR A 1 111 ? -46.508 -5.365 77.581 1.00 66.06 111 THR A N 1
ATOM 910 C CA . THR A 1 111 ? -45.765 -4.191 78.059 1.00 66.06 111 THR A CA 1
ATOM 911 C C . THR A 1 111 ? -44.258 -4.453 78.132 1.00 66.06 111 THR A C 1
ATOM 913 O O . THR A 1 111 ? -43.480 -3.580 77.756 1.00 66.06 111 THR A O 1
ATOM 916 N N . SER A 1 112 ? -43.843 -5.660 78.543 1.00 71.94 112 SER A N 1
ATOM 917 C CA . SER A 1 112 ? -42.429 -6.074 78.508 1.00 71.94 112 SER A CA 1
ATOM 918 C C . SER A 1 112 ? -41.917 -6.179 77.072 1.00 71.94 112 SER A C 1
ATOM 920 O O . SER A 1 112 ? -40.908 -5.562 76.760 1.00 71.94 112 SER A O 1
ATOM 922 N N . VAL A 1 113 ? -42.656 -6.833 76.171 1.00 70.00 113 VAL A N 1
ATOM 923 C CA . VAL A 1 113 ? -42.265 -6.944 74.756 1.00 70.00 113 VAL A CA 1
ATOM 924 C C . VAL A 1 113 ? -42.171 -5.569 74.091 1.00 70.00 113 VAL A C 1
ATOM 926 O O . VAL A 1 113 ? -41.242 -5.317 73.336 1.00 70.00 113 VAL A O 1
ATOM 929 N N . VAL A 1 114 ? -43.086 -4.644 74.392 1.00 71.56 114 VAL A N 1
ATOM 930 C CA . VAL A 1 114 ? -43.033 -3.269 73.868 1.00 71.56 114 VAL A CA 1
ATOM 931 C C . VAL A 1 114 ? -41.839 -2.497 74.436 1.00 71.56 114 VAL A C 1
ATOM 933 O O . VAL A 1 114 ? -41.241 -1.698 73.717 1.00 71.56 114 VAL A O 1
ATOM 936 N N . SER A 1 115 ? -41.475 -2.721 75.700 1.00 76.69 115 SER A N 1
ATOM 937 C CA . SER A 1 115 ? -40.275 -2.131 76.305 1.00 76.69 115 SER A CA 1
ATOM 938 C C . SER A 1 115 ? -38.996 -2.671 75.661 1.00 76.69 115 SER A C 1
ATOM 940 O O . SER A 1 115 ? -38.130 -1.883 75.287 1.00 76.69 115 SER A O 1
ATOM 942 N N . ASP A 1 116 ? -38.907 -3.986 75.462 1.00 76.12 116 ASP A N 1
ATOM 943 C CA . ASP A 1 116 ? -37.762 -4.637 74.820 1.00 76.12 116 ASP A CA 1
ATOM 944 C C . ASP A 1 116 ? -37.635 -4.191 73.358 1.00 76.12 116 ASP A C 1
ATOM 946 O O . ASP A 1 116 ? -36.554 -3.814 72.914 1.00 76.12 116 ASP A O 1
ATOM 950 N N . MET A 1 117 ? -38.755 -4.099 72.633 1.00 74.56 117 MET A N 1
ATOM 951 C CA . MET A 1 117 ? -38.785 -3.550 71.275 1.00 74.56 117 MET A CA 1
ATOM 952 C C . MET A 1 117 ? -38.354 -2.085 71.230 1.00 74.56 117 MET A C 1
ATOM 954 O O . MET A 1 117 ? -37.675 -1.694 70.287 1.00 74.56 117 MET A O 1
ATOM 958 N N . LYS A 1 118 ? -38.726 -1.260 72.218 1.00 76.69 118 LYS A N 1
ATOM 959 C CA . LYS A 1 118 ? -38.251 0.131 72.298 1.00 76.69 118 LYS A CA 1
ATOM 960 C C . LYS A 1 118 ? -36.746 0.193 72.518 1.00 76.69 118 LYS A C 1
ATOM 962 O O . LYS A 1 118 ? -36.094 1.016 71.884 1.00 76.69 118 LYS A O 1
ATOM 967 N N . GLN A 1 119 ? -36.205 -0.664 73.380 1.00 81.12 119 GLN A N 1
ATOM 968 C CA . GLN A 1 119 ? -34.770 -0.712 73.631 1.00 81.12 119 GLN A CA 1
ATOM 969 C C . GLN A 1 119 ? -34.005 -1.200 72.394 1.00 81.12 119 GLN A C 1
ATOM 971 O O . GLN A 1 119 ? -33.025 -0.569 72.009 1.00 81.12 119 GLN A O 1
ATOM 976 N N . GLU A 1 120 ? -34.496 -2.243 71.714 1.00 80.56 120 GLU A N 1
ATOM 977 C CA . GLU A 1 120 ? -33.956 -2.679 70.420 1.00 80.56 120 GLU A CA 1
ATOM 978 C C . GLU A 1 120 ? -34.015 -1.551 69.382 1.00 80.56 120 GLU A C 1
ATOM 980 O O . GLU A 1 120 ? -33.048 -1.344 68.654 1.00 80.56 120 GLU A O 1
ATOM 985 N N . LEU A 1 121 ? -35.109 -0.781 69.334 1.00 75.81 121 LEU A N 1
ATOM 986 C CA . LEU A 1 121 ? -35.245 0.347 68.411 1.00 75.81 121 LEU A CA 1
ATOM 987 C C . LEU A 1 121 ? -34.200 1.439 68.682 1.00 75.81 121 LEU A C 1
ATOM 989 O O . LEU A 1 121 ? -33.640 1.991 67.739 1.00 75.81 121 LEU A O 1
ATOM 993 N N . ILE A 1 122 ? -33.925 1.731 69.958 1.00 85.00 122 ILE A N 1
ATOM 994 C CA . ILE A 1 122 ? -32.888 2.688 70.369 1.00 85.00 122 ILE A CA 1
ATOM 995 C C . ILE A 1 122 ? -31.508 2.180 69.945 1.00 85.00 122 ILE A C 1
ATOM 997 O O . ILE A 1 122 ? -30.767 2.919 69.305 1.00 85.00 122 ILE A O 1
ATOM 1001 N N . THR A 1 123 ? -31.188 0.911 70.210 1.00 87.50 123 THR A N 1
ATOM 1002 C CA . THR A 1 123 ? -29.908 0.314 69.798 1.00 87.50 123 THR A CA 1
ATOM 1003 C C . THR A 1 123 ? -29.744 0.303 68.277 1.00 87.50 123 THR A C 1
ATOM 1005 O O . THR A 1 123 ? -28.667 0.599 67.765 1.00 87.50 123 THR A O 1
ATOM 1008 N N . VAL A 1 124 ? -30.809 0.012 67.524 1.00 82.88 124 VAL A N 1
ATOM 1009 C CA . VAL A 1 124 ? -30.792 0.112 66.057 1.00 82.88 124 VAL A CA 1
ATOM 1010 C C . VAL A 1 124 ? -30.546 1.554 65.617 1.00 82.88 124 VAL A C 1
ATOM 1012 O O . VAL A 1 124 ? -29.724 1.773 64.733 1.00 82.88 124 VAL A O 1
ATOM 1015 N N . GLN A 1 125 ? -31.197 2.537 66.240 1.00 84.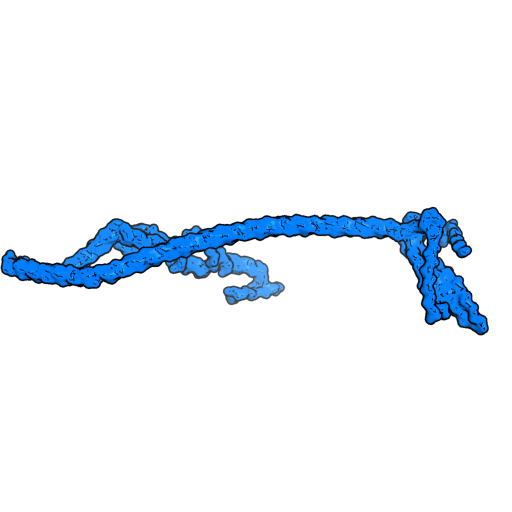81 125 GLN A N 1
ATOM 1016 C CA . GLN A 1 125 ? -30.995 3.949 65.913 1.00 84.81 125 GLN A CA 1
ATOM 1017 C C . GLN A 1 125 ? -29.558 4.411 66.199 1.00 84.81 125 GLN A C 1
ATOM 1019 O O . GLN A 1 125 ? -28.977 5.130 65.390 1.00 84.81 125 GLN A O 1
ATOM 1024 N N . GLU A 1 126 ? -28.968 3.990 67.318 1.00 89.50 126 GLU A N 1
ATOM 1025 C CA . GLU A 1 126 ? -27.569 4.278 67.655 1.00 89.50 126 GLU A CA 1
ATOM 1026 C C . GLU A 1 126 ? -26.611 3.652 66.638 1.00 89.50 126 GLU A C 1
ATOM 1028 O O . GLU A 1 126 ? -25.729 4.340 66.128 1.00 89.50 126 GLU A O 1
ATOM 1033 N N . ASN A 1 127 ? -26.837 2.391 66.259 1.00 87.19 127 ASN A N 1
ATOM 1034 C CA . ASN A 1 127 ? -26.047 1.724 65.223 1.00 87.19 127 ASN A CA 1
ATOM 1035 C C . ASN A 1 127 ? -26.173 2.427 63.863 1.00 87.19 127 ASN A C 1
ATOM 1037 O O . ASN A 1 127 ? -25.174 2.602 63.170 1.00 87.19 127 ASN A O 1
ATOM 1041 N N . VAL A 1 128 ? -27.374 2.882 63.488 1.00 84.19 128 VAL A N 1
ATOM 1042 C CA . VAL A 1 128 ? -27.586 3.678 62.267 1.00 84.19 128 VAL A CA 1
ATOM 1043 C C . VAL A 1 128 ? -26.805 4.989 62.330 1.00 84.19 128 VAL A C 1
ATOM 1045 O O . VAL A 1 128 ? -26.145 5.348 61.359 1.00 84.19 128 VAL A O 1
ATOM 1048 N N . ASN A 1 129 ? -26.823 5.680 63.470 1.00 87.62 129 ASN A N 1
ATOM 1049 C CA . ASN A 1 129 ? -26.087 6.931 63.646 1.00 87.62 129 ASN A CA 1
ATOM 1050 C C . ASN A 1 129 ? -24.561 6.728 63.601 1.00 87.62 129 ASN A C 1
ATOM 1052 O O . ASN A 1 129 ? -23.859 7.600 63.099 1.00 87.62 129 ASN A O 1
ATOM 1056 N N . ILE A 1 130 ? -24.048 5.592 64.091 1.00 91.06 130 ILE A N 1
ATOM 1057 C CA . ILE A 1 130 ? -22.621 5.232 64.006 1.00 91.06 130 ILE A CA 1
ATOM 1058 C C . ILE A 1 130 ? -22.210 4.937 62.558 1.00 91.06 130 ILE A C 1
ATOM 1060 O O . ILE A 1 130 ? -21.117 5.317 62.150 1.00 91.06 130 ILE A O 1
ATOM 1064 N N . LEU A 1 131 ? -23.080 4.292 61.776 1.00 88.56 131 LEU A N 1
ATOM 1065 C CA . LEU A 1 131 ? -22.803 3.939 60.379 1.00 88.56 131 LEU A CA 1
ATOM 1066 C C . LEU A 1 131 ? -22.998 5.111 59.406 1.00 88.56 131 LEU A C 1
ATOM 1068 O O . LEU A 1 131 ? -22.426 5.104 58.317 1.00 88.56 131 LEU A O 1
ATOM 1072 N N . LEU A 1 132 ? -23.786 6.126 59.772 1.00 89.19 132 LEU A N 1
ATOM 1073 C CA . LEU A 1 132 ? -24.113 7.248 58.887 1.00 89.19 132 LEU A CA 1
ATOM 1074 C C . LEU A 1 132 ? -22.868 7.967 58.312 1.00 89.19 132 LEU A C 1
ATOM 1076 O O . LEU A 1 132 ? -22.823 8.145 57.094 1.00 89.19 132 LEU A O 1
ATOM 1080 N N . PRO A 1 133 ? -21.819 8.300 59.096 1.00 92.81 133 PRO A N 1
ATOM 1081 C CA . PRO A 1 133 ? -20.607 8.930 58.565 1.00 92.81 133 PRO A CA 1
ATOM 1082 C C . PRO A 1 133 ? -19.831 8.036 57.590 1.00 92.81 133 PRO A C 1
ATOM 1084 O O . PRO A 1 133 ? -19.240 8.530 56.629 1.00 92.81 133 PRO A O 1
ATOM 1087 N N . GLU A 1 134 ? -19.831 6.716 57.805 1.00 91.75 134 GLU A N 1
ATOM 1088 C CA . GLU A 1 134 ? -19.187 5.761 56.893 1.00 91.75 134 GLU A CA 1
ATOM 1089 C C . GLU A 1 134 ? -19.937 5.681 55.559 1.00 91.75 134 GLU A C 1
ATOM 1091 O O . GLU A 1 134 ? -19.316 5.637 54.491 1.00 91.75 134 GLU A O 1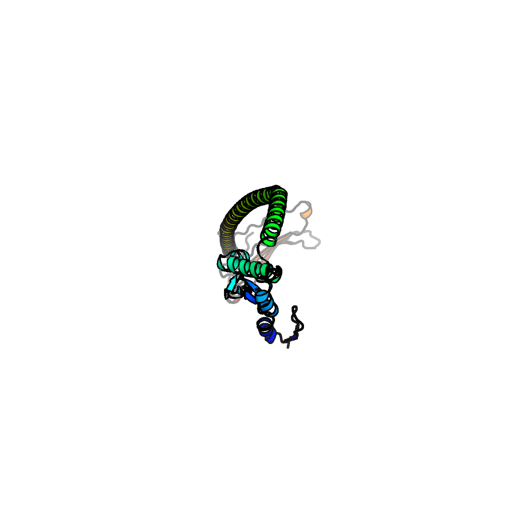
ATOM 1096 N N . VAL A 1 135 ? -21.273 5.728 55.609 1.00 88.75 135 VAL A N 1
ATOM 1097 C CA . VAL A 1 135 ? -22.132 5.781 54.420 1.00 88.75 135 VAL A CA 1
ATOM 1098 C C . VAL A 1 135 ? -21.925 7.091 53.657 1.00 88.75 135 VAL A C 1
ATOM 1100 O O . VAL A 1 135 ? -21.764 7.058 52.438 1.00 88.75 135 VAL A O 1
ATOM 1103 N N . GLU A 1 136 ? -21.855 8.234 54.340 1.00 91.88 136 GLU A N 1
ATOM 1104 C CA . GLU A 1 136 ? -21.578 9.536 53.715 1.00 91.88 136 GLU A CA 1
ATOM 1105 C C . GLU A 1 136 ? -20.175 9.595 53.090 1.00 91.88 136 GLU A C 1
ATOM 1107 O O . GLU A 1 136 ? -20.010 10.060 51.960 1.00 91.88 136 GLU A O 1
ATOM 1112 N N . CYS A 1 137 ? -19.159 9.066 53.779 1.00 92.75 137 CYS A N 1
ATOM 1113 C CA . CYS A 1 137 ? -17.804 8.938 53.243 1.00 92.75 137 CYS A CA 1
ATOM 1114 C C . CYS A 1 137 ? -17.782 8.061 51.981 1.00 92.75 137 CYS A C 1
ATOM 1116 O O . CYS A 1 137 ? -17.191 8.428 50.961 1.00 92.75 137 CYS A O 1
ATOM 1118 N N . SER A 1 138 ? -18.484 6.926 52.019 1.00 90.81 138 SER A N 1
ATOM 1119 C CA . SER A 1 138 ? -18.619 6.023 50.874 1.00 90.81 138 SER A CA 1
ATOM 1120 C C . SER A 1 138 ? -19.337 6.701 49.706 1.00 90.81 138 SER A C 1
ATOM 1122 O O . SER A 1 138 ? -18.890 6.590 48.565 1.00 90.81 138 SER A O 1
ATOM 1124 N N . LEU A 1 139 ? -20.393 7.475 49.975 1.00 92.44 139 LEU A N 1
ATOM 1125 C CA . LEU A 1 139 ? -21.118 8.235 48.958 1.00 92.44 139 LEU A CA 1
ATOM 1126 C C . LEU A 1 139 ? -20.221 9.288 48.287 1.00 92.44 139 LEU A C 1
ATOM 1128 O O . LEU A 1 139 ? -20.213 9.385 47.061 1.00 92.44 139 LEU A O 1
ATOM 1132 N N . ASN A 1 140 ? -19.417 10.019 49.064 1.00 93.25 140 ASN A N 1
ATOM 1133 C CA . ASN A 1 140 ? -18.451 10.992 48.543 1.00 93.25 140 ASN A CA 1
ATOM 1134 C C . ASN A 1 140 ? -17.341 10.333 47.706 1.00 93.25 140 ASN A C 1
ATOM 1136 O O . ASN A 1 140 ? -16.904 10.876 46.691 1.00 93.25 140 ASN A O 1
ATOM 1140 N N . ASN A 1 141 ? -16.895 9.136 48.090 1.00 94.00 141 ASN A N 1
ATOM 1141 C CA . ASN A 1 141 ? -15.964 8.367 47.268 1.00 94.00 141 ASN A CA 1
ATOM 1142 C C . ASN A 1 141 ? -16.606 7.929 45.948 1.00 94.00 141 ASN A C 1
ATOM 1144 O O . ASN A 1 141 ? -15.971 8.048 44.902 1.00 94.00 141 ASN A O 1
ATOM 1148 N N . CYS A 1 142 ? -17.867 7.491 45.970 1.00 92.75 142 CYS A N 1
ATOM 1149 C CA . CYS A 1 142 ? -18.608 7.141 44.760 1.00 92.75 142 CYS A CA 1
ATOM 1150 C C . CYS A 1 142 ? -18.786 8.340 43.816 1.00 92.75 142 CYS A C 1
ATOM 1152 O O . CYS A 1 142 ? -18.626 8.187 42.605 1.00 92.75 142 CYS A O 1
ATOM 1154 N N . THR A 1 143 ? -19.082 9.537 44.334 1.00 93.19 143 THR A N 1
ATOM 1155 C CA . THR A 1 143 ? -19.203 10.744 43.496 1.00 93.19 143 THR A CA 1
ATOM 1156 C C . THR A 1 143 ? -17.860 11.155 42.897 1.00 93.19 143 THR A C 1
ATOM 1158 O O . THR A 1 143 ? -17.805 11.464 41.705 1.00 93.19 143 THR A O 1
ATOM 1161 N N . ARG A 1 144 ? -16.767 11.078 43.669 1.00 97.06 144 ARG A N 1
ATOM 1162 C CA . ARG A 1 144 ? -15.408 11.313 43.161 1.00 97.06 144 ARG A CA 1
ATOM 1163 C C . ARG A 1 144 ? -15.037 10.322 42.057 1.00 97.06 144 ARG A C 1
ATOM 1165 O O . ARG A 1 144 ? -14.679 10.756 40.966 1.00 97.06 144 ARG A O 1
ATOM 1172 N N . LEU A 1 145 ? -15.189 9.020 42.301 1.00 94.88 145 LEU A N 1
ATOM 1173 C CA . LEU A 1 145 ? -14.880 7.980 41.314 1.00 94.88 145 LEU A CA 1
ATOM 1174 C C . LEU A 1 145 ? -15.712 8.139 40.039 1.00 94.88 145 LEU A C 1
ATOM 1176 O O . LEU A 1 145 ? -15.199 7.940 38.942 1.00 94.88 145 LEU A O 1
ATOM 1180 N N . LYS A 1 146 ? -16.978 8.557 40.160 1.00 95.81 146 LYS A N 1
ATOM 1181 C CA . LYS A 1 146 ? -17.817 8.872 39.000 1.00 95.81 146 LYS A CA 1
ATOM 1182 C C . LYS A 1 146 ? -17.252 10.042 38.188 1.00 95.81 146 LYS A C 1
ATOM 1184 O O . LYS A 1 146 ? -17.183 9.946 36.968 1.00 95.81 146 LYS A O 1
ATOM 1189 N N . SER A 1 147 ? -16.806 11.112 38.848 1.00 96.50 147 SER A N 1
ATOM 1190 C CA . SER A 1 147 ? -16.191 12.256 38.160 1.00 96.50 147 SER A CA 1
ATOM 1191 C C . SER A 1 147 ? -14.873 11.893 37.463 1.00 96.50 147 SER A C 1
ATOM 1193 O O . SER A 1 147 ? -14.657 12.289 36.319 1.00 96.50 147 SER A O 1
ATOM 1195 N N . GLU A 1 148 ? -14.031 11.077 38.105 1.00 97.75 148 GLU A N 1
ATOM 1196 C CA . GLU A 1 148 ? -12.786 10.565 37.519 1.00 97.75 148 GLU A CA 1
ATOM 1197 C C . GLU A 1 148 ? -13.078 9.661 36.316 1.00 97.75 148 GLU A C 1
ATOM 1199 O O . GLU A 1 148 ? -12.457 9.806 35.263 1.00 97.75 148 GLU A O 1
ATOM 1204 N N . HIS A 1 149 ? -14.074 8.779 36.431 1.00 96.69 149 HIS A N 1
ATOM 1205 C CA . HIS A 1 149 ? -14.540 7.947 35.326 1.00 96.69 149 HIS A CA 1
ATOM 1206 C C . HIS A 1 149 ? -15.017 8.794 34.136 1.00 96.69 149 HIS A C 1
ATOM 1208 O O . HIS A 1 149 ? -14.630 8.525 33.000 1.00 96.69 149 HIS A O 1
ATOM 1214 N N . ASP A 1 150 ? -15.813 9.839 34.372 1.00 96.31 150 ASP A N 1
ATOM 1215 C CA . ASP A 1 150 ? -16.314 10.716 33.308 1.00 96.31 150 ASP A CA 1
ATOM 1216 C C . ASP A 1 150 ? -15.178 11.510 32.630 1.00 96.31 150 ASP A C 1
ATOM 1218 O O . ASP A 1 150 ? -15.177 11.695 31.406 1.00 96.31 150 ASP A O 1
ATOM 1222 N N . GLN A 1 151 ? -14.158 11.913 33.394 1.00 98.00 151 GLN A N 1
ATOM 1223 C CA . GLN A 1 151 ? -12.953 12.553 32.862 1.00 98.00 151 GLN A CA 1
ATOM 1224 C C . GLN A 1 151 ? -12.112 11.588 32.011 1.00 98.00 151 GLN A C 1
ATOM 1226 O O . GLN A 1 151 ? -11.668 11.950 30.915 1.00 98.00 151 GLN A O 1
ATOM 1231 N N . ILE A 1 152 ? -11.908 10.355 32.486 1.00 97.06 152 ILE A N 1
ATOM 1232 C CA . ILE A 1 152 ? -11.199 9.307 31.740 1.00 97.06 152 ILE A CA 1
ATOM 1233 C C . ILE A 1 152 ? -11.953 8.995 30.450 1.00 97.06 152 ILE A C 1
ATOM 1235 O O . ILE A 1 152 ? -11.345 8.983 29.383 1.00 97.06 152 ILE A O 1
ATOM 1239 N N . LYS A 1 153 ? -13.277 8.833 30.520 1.00 97.50 153 LYS A N 1
ATOM 1240 C CA . LYS A 1 153 ? -14.126 8.585 29.354 1.00 97.50 153 LYS A CA 1
ATOM 1241 C C . LYS A 1 153 ? -13.978 9.684 28.300 1.00 97.50 153 LYS A C 1
ATOM 1243 O O . LYS A 1 153 ? -13.694 9.385 27.146 1.00 97.50 153 LYS A O 1
ATOM 1248 N N . THR A 1 154 ? -14.061 10.949 28.714 1.00 97.62 154 THR A N 1
ATOM 1249 C CA . THR A 1 154 ? -13.861 12.101 27.817 1.00 97.62 154 THR A CA 1
ATOM 1250 C C . THR A 1 154 ? -12.467 12.085 27.178 1.00 97.62 154 THR A C 1
ATOM 1252 O O . THR A 1 154 ? -12.305 12.375 25.993 1.00 97.62 154 THR A O 1
ATOM 1255 N N . THR A 1 155 ? -11.443 11.708 27.946 1.00 98.12 155 THR A N 1
ATOM 1256 C CA . THR A 1 155 ? -10.068 11.574 27.442 1.00 98.12 155 THR A CA 1
ATOM 1257 C C . THR A 1 155 ? -9.957 10.450 26.408 1.00 98.12 155 THR A C 1
ATOM 1259 O O . THR A 1 155 ? -9.348 10.648 25.357 1.00 98.12 155 THR A O 1
ATOM 1262 N N . CYS A 1 156 ? -10.578 9.295 26.660 1.00 97.50 156 CYS A N 1
ATOM 1263 C CA . CYS A 1 156 ? -10.636 8.184 25.713 1.00 97.50 156 CYS A CA 1
ATOM 1264 C C . CYS A 1 156 ? -11.335 8.586 24.409 1.00 97.50 156 CYS A C 1
ATOM 1266 O O . CYS A 1 156 ? -10.798 8.316 23.336 1.00 97.50 156 CYS A O 1
ATOM 1268 N N . ASP A 1 157 ? -12.469 9.282 24.488 1.00 97.19 157 ASP A N 1
ATOM 1269 C CA . ASP A 1 157 ? -13.211 9.749 23.312 1.00 97.19 157 ASP A CA 1
ATOM 1270 C C . ASP A 1 157 ? -12.360 10.704 22.455 1.00 97.19 157 ASP A C 1
ATOM 1272 O O . ASP A 1 157 ? -12.271 10.549 21.232 1.00 97.19 157 ASP A O 1
ATOM 1276 N N . ASN A 1 158 ? -11.632 11.625 23.096 1.00 98.00 158 ASN A N 1
ATOM 1277 C CA . ASN A 1 158 ? -10.699 12.524 22.412 1.00 98.00 158 ASN A CA 1
ATOM 1278 C C . ASN A 1 158 ? -9.552 11.765 21.723 1.00 98.00 158 ASN A C 1
ATOM 1280 O O . ASN A 1 158 ? -9.202 12.071 20.581 1.00 98.00 158 ASN A O 1
ATOM 1284 N N . LEU A 1 159 ? -8.973 10.755 22.382 1.00 98.06 159 LEU A N 1
ATOM 1285 C CA . LEU A 1 159 ? -7.915 9.923 21.796 1.00 98.06 159 LEU A CA 1
ATOM 1286 C C . LEU A 1 159 ? -8.428 9.089 20.614 1.00 98.06 159 LEU A C 1
ATOM 1288 O O . LEU A 1 159 ? -7.722 8.945 19.615 1.00 98.06 159 LEU A O 1
ATOM 1292 N N . ILE A 1 160 ? -9.662 8.583 20.680 1.00 97.88 160 ILE A N 1
ATOM 1293 C CA . ILE A 1 160 ? -10.312 7.887 19.561 1.00 97.88 160 ILE A CA 1
ATOM 1294 C C . ILE A 1 160 ? -10.490 8.843 18.374 1.00 97.88 160 ILE A C 1
ATOM 1296 O O . ILE A 1 160 ? -10.169 8.484 17.238 1.00 97.88 160 ILE A O 1
ATOM 1300 N N . GLN A 1 161 ? -10.927 10.081 18.615 1.00 98.06 161 GLN A N 1
ATOM 1301 C CA . GLN A 1 161 ? -11.055 11.093 17.564 1.00 98.06 161 GLN A CA 1
ATOM 1302 C C . GLN A 1 161 ? -9.699 11.457 16.936 1.00 98.06 161 GLN A C 1
ATOM 1304 O O . GLN A 1 161 ? -9.590 11.555 15.708 1.00 98.06 161 GLN A O 1
ATOM 1309 N N . GLN A 1 162 ? -8.649 11.611 17.749 1.00 98.12 162 GLN A N 1
ATOM 1310 C CA . GLN A 1 162 ? -7.287 11.846 17.260 1.00 98.12 162 GLN A CA 1
ATOM 1311 C C . GLN A 1 162 ? -6.779 10.666 16.425 1.00 98.12 162 GLN A C 1
ATOM 1313 O O . GLN A 1 162 ? -6.297 10.874 15.311 1.00 98.12 162 GLN A O 1
ATOM 1318 N N . LYS A 1 163 ? -6.962 9.428 16.904 1.00 98.25 163 LYS A N 1
ATOM 1319 C CA . LYS A 1 163 ? -6.617 8.204 16.164 1.00 98.25 163 LYS A CA 1
ATOM 1320 C C . LYS A 1 163 ? -7.302 8.167 14.798 1.00 98.25 163 LYS A C 1
ATOM 1322 O O . LYS A 1 163 ? -6.645 7.890 13.798 1.00 98.25 163 LYS A O 1
ATOM 1327 N N . ASN A 1 164 ? -8.596 8.477 14.737 1.00 96.69 164 ASN A N 1
ATOM 1328 C CA . ASN A 1 164 ? -9.352 8.495 13.483 1.00 96.69 164 ASN A CA 1
ATOM 1329 C C . ASN A 1 164 ? -8.847 9.582 12.521 1.00 96.69 164 ASN A C 1
ATOM 1331 O O . ASN A 1 164 ? -8.749 9.348 11.317 1.00 96.69 164 ASN A O 1
ATOM 1335 N N . THR A 1 165 ? -8.471 10.748 13.051 1.00 98.31 165 THR A N 1
ATOM 1336 C CA . THR A 1 165 ? -7.895 11.849 12.264 1.00 98.31 165 THR A CA 1
ATOM 1337 C C . THR A 1 165 ? -6.549 11.452 11.657 1.00 98.31 165 THR A C 1
ATOM 1339 O O . THR A 1 165 ? -6.355 11.598 10.452 1.00 98.31 165 THR A O 1
ATOM 1342 N N . VAL A 1 166 ? -5.650 10.874 12.459 1.00 98.25 166 VAL A N 1
ATOM 1343 C CA . VAL A 1 166 ? -4.352 10.365 11.986 1.00 98.25 166 VAL A CA 1
ATOM 1344 C C . VAL A 1 166 ? -4.544 9.237 10.970 1.00 98.25 166 VAL A C 1
ATOM 1346 O O . VAL A 1 166 ? -3.881 9.225 9.937 1.00 98.25 166 VAL A O 1
ATOM 1349 N N . GLY A 1 167 ? -5.495 8.329 11.205 1.00 97.56 167 GLY A N 1
ATOM 1350 C CA . GLY A 1 167 ? -5.833 7.264 10.259 1.00 97.56 167 GLY A CA 1
ATOM 1351 C C . GLY A 1 167 ? -6.258 7.797 8.887 1.00 97.56 167 GLY A C 1
ATOM 1352 O O . GLY A 1 167 ? -5.839 7.257 7.864 1.00 97.56 167 GLY A O 1
ATOM 1353 N N . LYS A 1 168 ? -7.025 8.895 8.850 1.00 98.38 168 LYS A N 1
ATOM 1354 C CA . LYS A 1 168 ? -7.387 9.574 7.599 1.00 98.38 168 LYS A CA 1
ATOM 1355 C C . LYS A 1 168 ? -6.164 10.181 6.904 1.00 98.38 168 LYS A C 1
ATOM 1357 O O . LYS A 1 168 ? -5.995 9.966 5.711 1.00 98.38 168 LYS A O 1
ATOM 1362 N N . MET A 1 169 ? -5.288 10.862 7.646 1.00 98.19 169 MET A N 1
ATOM 1363 C CA . MET A 1 169 ? -4.057 11.441 7.085 1.00 98.19 169 MET A CA 1
ATOM 1364 C C . MET A 1 169 ? -3.142 10.374 6.470 1.00 98.19 169 MET A C 1
ATOM 1366 O O . MET A 1 169 ? -2.665 10.550 5.355 1.00 98.19 169 MET A O 1
ATOM 1370 N N . ILE A 1 170 ? -2.955 9.240 7.157 1.00 98.00 170 ILE A N 1
ATOM 1371 C CA . ILE A 1 170 ? -2.165 8.109 6.641 1.00 98.00 170 ILE A CA 1
ATOM 1372 C C . ILE A 1 170 ? -2.768 7.574 5.338 1.00 98.00 170 ILE A C 1
ATOM 1374 O O . ILE A 1 170 ? -2.036 7.258 4.401 1.00 98.00 170 ILE A O 1
ATOM 1378 N N . LYS A 1 171 ? -4.100 7.471 5.259 1.00 98.00 171 LYS A N 1
ATOM 1379 C CA . LYS A 1 171 ? -4.780 7.026 4.039 1.00 98.00 171 LYS A CA 1
ATOM 1380 C C . LYS A 1 171 ? -4.537 7.994 2.876 1.00 98.00 171 LYS A C 1
ATOM 1382 O O . LYS A 1 171 ? -4.146 7.543 1.803 1.00 98.00 171 LYS A O 1
ATOM 1387 N N . ASP A 1 172 ? -4.711 9.293 3.109 1.00 98.19 172 ASP A N 1
ATOM 1388 C CA . ASP A 1 172 ? -4.508 10.329 2.091 1.00 98.19 172 ASP A CA 1
ATOM 1389 C C . ASP A 1 172 ? -3.046 10.358 1.597 1.00 98.19 172 ASP A C 1
ATOM 1391 O O . ASP A 1 172 ? -2.786 10.513 0.402 1.00 98.19 172 ASP A O 1
ATOM 1395 N N . ASP A 1 173 ? -2.069 10.170 2.490 1.00 98.25 173 ASP A N 1
ATOM 1396 C CA . ASP A 1 173 ? -0.652 10.122 2.111 1.00 98.25 173 ASP A CA 1
ATOM 1397 C C . ASP A 1 173 ? -0.286 8.834 1.359 1.00 98.25 173 ASP A C 1
ATOM 1399 O O . ASP A 1 173 ? 0.466 8.895 0.384 1.00 98.25 173 ASP A O 1
ATOM 1403 N N . ASN A 1 174 ? -0.873 7.688 1.713 1.00 97.56 174 ASN A N 1
ATOM 1404 C CA . ASN A 1 174 ? -0.710 6.452 0.942 1.00 97.56 174 ASN A CA 1
ATOM 1405 C C . ASN A 1 174 ? -1.247 6.593 -0.492 1.00 97.56 174 ASN A C 1
ATOM 1407 O O . ASN A 1 174 ? -0.625 6.105 -1.436 1.00 97.56 174 ASN A O 1
ATOM 1411 N N . GLU A 1 175 ? -2.374 7.285 -0.682 1.00 98.31 175 GLU A N 1
ATOM 1412 C CA . GLU A 1 175 ? -2.916 7.570 -2.017 1.00 98.31 175 GLU A CA 1
ATOM 1413 C C . GLU A 1 175 ? -1.954 8.439 -2.847 1.00 98.31 175 GLU A C 1
ATOM 1415 O O . GLU A 1 175 ? -1.726 8.151 -4.026 1.00 98.31 175 GLU A O 1
ATOM 1420 N N . LYS A 1 176 ? -1.308 9.442 -2.233 1.00 98.44 176 LYS A N 1
ATOM 1421 C CA . LYS A 1 176 ? -0.269 10.252 -2.898 1.00 98.44 176 LYS A CA 1
ATOM 1422 C C . LYS A 1 176 ? 0.965 9.428 -3.265 1.00 98.44 176 LYS A C 1
ATOM 1424 O O . LYS A 1 176 ? 1.460 9.560 -4.381 1.00 98.44 176 LYS A O 1
ATOM 1429 N N . VAL A 1 177 ? 1.449 8.572 -2.363 1.00 98.38 177 VAL A N 1
ATOM 1430 C CA . VAL A 1 177 ? 2.614 7.706 -2.620 1.00 98.38 177 VAL A CA 1
ATOM 1431 C C . VAL A 1 177 ? 2.342 6.764 -3.791 1.00 98.38 177 VAL A C 1
ATOM 1433 O O . VAL A 1 177 ? 3.172 6.658 -4.692 1.00 98.38 177 VAL A O 1
ATOM 1436 N N . ASN A 1 178 ? 1.160 6.145 -3.840 1.00 97.44 178 ASN A N 1
ATOM 1437 C CA . ASN A 1 178 ? 0.775 5.275 -4.953 1.00 97.44 178 ASN A CA 1
ATOM 1438 C C . ASN A 1 178 ? 0.746 6.025 -6.292 1.00 97.44 178 ASN A C 1
ATOM 1440 O O . ASN A 1 178 ? 1.181 5.484 -7.309 1.00 97.44 178 ASN A O 1
ATOM 1444 N N . LYS A 1 179 ? 0.289 7.283 -6.295 1.00 98.50 179 LYS A N 1
ATOM 1445 C CA . LYS A 1 179 ? 0.335 8.134 -7.488 1.00 98.50 179 LYS A CA 1
ATOM 1446 C C . LYS A 1 179 ? 1.778 8.409 -7.938 1.00 98.50 179 LYS A C 1
ATOM 1448 O O . LYS A 1 179 ? 2.069 8.251 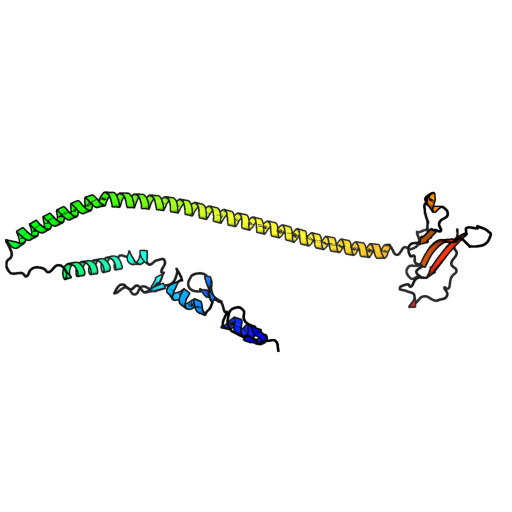-9.118 1.00 98.50 179 LYS A O 1
ATOM 1453 N N . CYS A 1 180 ? 2.684 8.741 -7.015 1.00 98.06 180 CYS A N 1
ATOM 1454 C CA . CYS A 1 180 ? 4.103 8.949 -7.333 1.00 98.06 180 CYS A CA 1
ATOM 1455 C C . CYS A 1 180 ? 4.773 7.685 -7.896 1.00 98.06 180 CYS A C 1
ATOM 1457 O O . CYS A 1 180 ? 5.556 7.776 -8.837 1.00 98.06 180 CYS A O 1
ATOM 1459 N N . ILE A 1 181 ? 4.455 6.503 -7.352 1.00 98.06 181 ILE A N 1
ATOM 1460 C CA . ILE A 1 181 ? 4.969 5.220 -7.862 1.00 98.06 181 ILE A CA 1
ATOM 1461 C C . ILE A 1 181 ? 4.509 4.994 -9.307 1.00 98.06 181 ILE A C 1
ATOM 1463 O O . ILE A 1 181 ? 5.303 4.586 -10.152 1.00 98.06 181 ILE A O 1
ATOM 1467 N N . GLN A 1 182 ? 3.242 5.288 -9.610 1.00 98.00 182 GLN A N 1
ATOM 1468 C CA . GLN A 1 182 ? 2.725 5.174 -10.972 1.00 98.00 182 GLN A CA 1
ATOM 1469 C C . GLN A 1 182 ? 3.458 6.121 -11.935 1.00 98.00 182 GLN A C 1
ATOM 1471 O O . GLN A 1 182 ? 3.902 5.684 -12.995 1.00 98.00 182 GLN A O 1
ATOM 1476 N N . GLU A 1 183 ? 3.648 7.384 -11.544 1.00 98.25 183 GLU A N 1
ATOM 1477 C CA . GLU A 1 183 ? 4.396 8.373 -12.334 1.00 98.25 183 GLU A CA 1
ATOM 1478 C C . GLU A 1 183 ? 5.859 7.943 -12.563 1.00 98.25 183 GLU A C 1
ATOM 1480 O O . GLU A 1 183 ? 6.390 8.112 -13.662 1.00 98.25 183 GLU A O 1
ATOM 1485 N N . GLN A 1 184 ? 6.508 7.333 -11.563 1.00 98.00 184 GLN A N 1
ATOM 1486 C CA . GLN A 1 184 ? 7.858 6.780 -11.703 1.00 98.00 184 GLN A CA 1
ATOM 1487 C C . GLN A 1 184 ? 7.911 5.642 -12.731 1.00 98.00 184 GLN A C 1
ATOM 1489 O O . GLN A 1 184 ? 8.782 5.653 -13.602 1.00 98.00 184 GLN A O 1
ATOM 1494 N N . ASN A 1 185 ? 6.976 4.693 -12.667 1.00 97.19 185 ASN A N 1
ATOM 1495 C CA . ASN A 1 185 ? 6.910 3.580 -13.619 1.00 97.19 185 ASN A CA 1
ATOM 1496 C C . ASN A 1 185 ? 6.712 4.079 -15.061 1.00 97.19 185 ASN A C 1
ATOM 1498 O O . ASN A 1 185 ? 7.324 3.560 -15.999 1.00 97.19 185 ASN A O 1
ATOM 1502 N N . ASP A 1 186 ? 5.889 5.115 -15.243 1.00 97.75 186 ASP A N 1
ATOM 1503 C CA . ASP A 1 186 ? 5.663 5.728 -16.552 1.00 97.75 186 ASP A CA 1
ATOM 1504 C C . ASP A 1 186 ? 6.939 6.407 -17.086 1.00 97.75 186 ASP A C 1
ATOM 1506 O O . ASP A 1 186 ? 7.266 6.267 -18.269 1.00 97.75 186 ASP A O 1
ATOM 1510 N N . MET A 1 187 ? 7.710 7.081 -16.224 1.00 97.12 187 MET A N 1
ATOM 1511 C CA . MET A 1 187 ? 9.013 7.653 -16.593 1.00 97.12 187 MET A CA 1
ATOM 1512 C C . MET A 1 187 ? 10.051 6.580 -16.942 1.00 97.12 187 MET A C 1
ATOM 1514 O O . MET A 1 187 ? 10.778 6.731 -17.924 1.00 97.12 187 MET A O 1
ATOM 1518 N N . GLU A 1 188 ? 10.122 5.481 -16.188 1.00 97.44 188 GLU A N 1
ATOM 1519 C CA . GLU A 1 188 ? 11.039 4.370 -16.479 1.00 97.44 188 GLU A CA 1
ATOM 1520 C C . GLU A 1 188 ? 10.766 3.761 -17.858 1.00 97.44 188 GLU A C 1
ATOM 1522 O O . GLU A 1 188 ? 11.699 3.508 -18.627 1.00 97.44 188 GLU A O 1
ATOM 1527 N N . LYS A 1 189 ? 9.487 3.620 -18.219 1.00 97.62 189 LYS A N 1
ATOM 1528 C CA . LYS A 1 189 ? 9.080 3.186 -19.557 1.00 97.62 189 LYS A CA 1
ATOM 1529 C C . LYS A 1 189 ? 9.536 4.164 -20.644 1.00 97.62 189 LYS A C 1
ATOM 1531 O O . LYS A 1 189 ? 10.097 3.736 -21.649 1.00 97.62 189 LYS A O 1
ATOM 1536 N N . GLN A 1 190 ? 9.359 5.471 -20.437 1.00 96.56 190 GLN A N 1
ATOM 1537 C CA . GLN A 1 190 ? 9.827 6.490 -21.388 1.00 96.56 190 GLN A CA 1
ATOM 1538 C C . GLN A 1 190 ? 11.353 6.478 -21.558 1.00 96.56 190 GLN A C 1
ATOM 1540 O O . GLN A 1 190 ? 11.858 6.663 -22.669 1.00 96.56 190 GLN A O 1
ATOM 1545 N N . ILE A 1 191 ? 12.102 6.242 -20.475 1.00 94.25 191 ILE A N 1
ATOM 1546 C CA . ILE A 1 191 ? 13.561 6.090 -20.522 1.00 94.25 191 ILE A CA 1
ATOM 1547 C C . ILE A 1 191 ? 13.943 4.869 -21.365 1.00 94.25 191 ILE A C 1
ATOM 1549 O O . ILE A 1 191 ? 14.849 4.968 -22.193 1.00 94.25 191 ILE A O 1
ATOM 1553 N N . ASP A 1 192 ? 13.269 3.732 -21.181 1.00 94.75 192 ASP A N 1
ATOM 1554 C CA . ASP A 1 192 ? 13.518 2.520 -21.969 1.00 94.75 192 ASP A CA 1
ATOM 1555 C C . ASP A 1 192 ? 13.224 2.738 -23.462 1.00 94.75 192 ASP A C 1
ATOM 1557 O O . ASP A 1 192 ? 14.049 2.422 -24.322 1.00 94.75 192 ASP A O 1
ATOM 1561 N N . ASP A 1 193 ? 12.099 3.378 -23.779 1.00 92.62 193 ASP A N 1
ATOM 1562 C CA . ASP A 1 193 ? 11.731 3.710 -25.158 1.00 92.62 193 ASP A CA 1
ATOM 1563 C C . ASP A 1 193 ? 12.739 4.683 -25.799 1.00 92.62 193 ASP A C 1
ATOM 1565 O O . ASP A 1 193 ? 13.155 4.499 -26.947 1.00 92.62 193 ASP A O 1
ATOM 1569 N N . THR A 1 194 ? 13.231 5.662 -25.035 1.00 91.25 194 THR A N 1
ATOM 1570 C CA . THR A 1 194 ? 14.283 6.588 -25.483 1.00 91.25 194 THR A CA 1
ATOM 1571 C C . THR A 1 194 ? 15.605 5.862 -25.736 1.00 91.25 194 THR A C 1
ATOM 1573 O O . THR A 1 194 ? 16.275 6.135 -26.733 1.00 91.25 194 THR A O 1
ATOM 1576 N N . LYS A 1 195 ? 15.984 4.902 -24.883 1.00 87.44 195 LYS A N 1
ATOM 1577 C CA . LYS A 1 195 ? 17.184 4.073 -25.084 1.00 87.44 195 LYS A CA 1
ATOM 1578 C C . LYS A 1 195 ? 17.082 3.223 -26.348 1.00 87.44 195 LYS A C 1
ATOM 1580 O O . LYS A 1 195 ? 18.061 3.130 -27.088 1.00 87.44 195 LYS A O 1
ATOM 1585 N N . LYS A 1 196 ? 15.910 2.645 -26.632 1.00 84.56 196 LYS A N 1
ATOM 1586 C CA . LYS A 1 196 ? 15.669 1.910 -27.886 1.00 84.56 196 LYS A CA 1
ATOM 1587 C C . LYS A 1 196 ? 15.835 2.824 -29.096 1.00 84.56 196 LYS A C 1
ATOM 1589 O O . LYS A 1 196 ? 16.559 2.466 -30.020 1.00 84.56 196 LYS A O 1
ATOM 1594 N N . LEU A 1 197 ? 15.237 4.017 -29.071 1.00 80.94 197 LEU A N 1
ATOM 1595 C CA . LEU A 1 197 ? 15.398 5.010 -30.140 1.00 80.94 197 LEU A CA 1
ATOM 1596 C C . LEU A 1 197 ? 16.864 5.416 -30.328 1.00 80.94 197 LEU A C 1
ATOM 1598 O O . LEU A 1 197 ? 17.349 5.437 -31.454 1.00 80.94 197 LEU A O 1
ATOM 1602 N N . GLN A 1 198 ? 17.600 5.663 -29.241 1.00 74.06 198 GLN A N 1
ATOM 1603 C CA . GLN A 1 198 ? 19.033 5.952 -29.313 1.00 74.06 198 GLN A CA 1
ATOM 1604 C C . GLN A 1 198 ? 19.832 4.803 -29.929 1.00 74.06 198 GLN A C 1
ATOM 1606 O O . GLN A 1 198 ? 20.750 5.070 -30.696 1.00 74.06 198 GLN A O 1
ATOM 1611 N N . LEU A 1 199 ? 19.503 3.543 -29.632 1.00 71.81 199 LEU A N 1
ATOM 1612 C CA . LEU A 1 199 ? 20.168 2.389 -30.238 1.00 71.81 199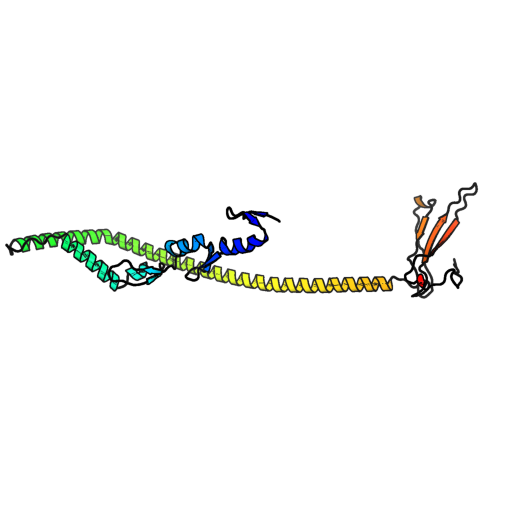 LEU A CA 1
ATOM 1613 C C . LEU A 1 199 ? 19.926 2.335 -31.755 1.00 71.81 199 LEU A C 1
ATOM 1615 O O . LEU A 1 199 ? 20.873 2.124 -32.513 1.00 71.81 199 LEU A O 1
ATOM 1619 N N . TYR A 1 200 ? 18.692 2.598 -32.197 1.00 69.88 200 TYR A N 1
ATOM 1620 C CA . TYR A 1 200 ? 18.371 2.693 -33.623 1.00 69.88 200 TYR A CA 1
ATOM 1621 C C . TYR A 1 200 ? 19.158 3.820 -34.305 1.00 69.88 200 TYR A C 1
ATOM 1623 O O . TYR A 1 200 ? 19.765 3.590 -35.348 1.00 69.88 200 TYR A O 1
ATOM 1631 N N . THR A 1 201 ? 19.238 5.002 -33.686 1.00 60.59 201 THR A N 1
ATOM 1632 C CA . THR A 1 201 ? 19.961 6.160 -34.244 1.00 60.59 201 THR A CA 1
ATOM 1633 C C . THR A 1 201 ? 21.487 6.010 -34.172 1.00 60.59 201 THR A C 1
ATOM 1635 O O . THR A 1 201 ? 22.198 6.523 -35.030 1.00 60.59 201 THR A O 1
ATOM 1638 N N . LYS A 1 202 ? 22.017 5.282 -33.179 1.00 52.47 202 LYS A N 1
ATOM 1639 C CA . LYS A 1 202 ? 23.462 5.041 -32.992 1.00 52.47 202 LYS A CA 1
ATOM 1640 C C . LYS A 1 202 ? 24.025 3.975 -33.936 1.00 52.47 202 LYS A C 1
ATOM 1642 O O . LYS A 1 202 ? 25.240 3.783 -33.977 1.00 52.47 202 LYS A O 1
ATOM 1647 N N . THR A 1 203 ? 23.182 3.342 -34.753 1.00 50.53 203 THR A N 1
ATOM 1648 C CA . THR A 1 203 ? 23.649 2.691 -35.983 1.00 50.53 203 THR A CA 1
ATOM 1649 C C . THR A 1 203 ? 24.036 3.798 -36.962 1.00 50.53 203 THR A C 1
ATOM 1651 O O . THR A 1 203 ? 23.280 4.149 -37.863 1.00 50.53 203 THR A O 1
ATOM 1654 N N . LEU A 1 204 ? 25.197 4.407 -36.703 1.00 48.31 204 LEU A N 1
ATOM 1655 C CA . LEU A 1 204 ? 25.786 5.482 -37.481 1.00 48.31 204 LEU A CA 1
ATOM 1656 C C . LEU A 1 204 ? 25.841 5.044 -38.946 1.00 48.31 204 LEU A C 1
ATOM 1658 O O . LEU A 1 204 ? 26.656 4.213 -39.355 1.00 48.31 204 LEU A O 1
ATOM 1662 N N . SER A 1 205 ? 24.961 5.648 -39.740 1.00 49.12 205 SER A N 1
ATOM 1663 C CA . SER A 1 205 ? 25.369 6.065 -41.075 1.00 49.12 205 SER A CA 1
ATOM 1664 C C . SER A 1 205 ? 26.618 6.918 -40.851 1.00 49.12 205 SER A C 1
ATOM 1666 O O . SER A 1 205 ? 26.632 7.695 -39.893 1.00 49.12 205 SER A O 1
ATOM 1668 N N . LEU A 1 206 ? 27.677 6.734 -41.646 1.00 55.06 206 LEU A N 1
ATOM 1669 C CA . LEU A 1 206 ? 28.805 7.672 -41.645 1.00 55.06 206 LEU A CA 1
ATOM 1670 C C . LEU A 1 206 ? 28.243 9.110 -41.625 1.00 55.06 206 LEU A C 1
ATOM 1672 O O . LEU A 1 206 ? 27.143 9.313 -42.154 1.00 55.06 206 LEU A O 1
ATOM 1676 N N . ASP A 1 207 ? 28.941 10.067 -40.996 1.00 54.19 207 ASP A N 1
ATOM 1677 C CA . ASP A 1 207 ? 28.525 11.483 -40.975 1.00 54.19 207 ASP A CA 1
ATOM 1678 C C . ASP A 1 207 ? 28.040 11.916 -42.371 1.00 54.19 207 ASP A C 1
ATOM 1680 O O . ASP A 1 207 ? 28.414 11.292 -43.363 1.00 54.19 207 ASP A O 1
ATOM 1684 N N . THR A 1 208 ? 27.217 12.963 -42.501 1.00 55.41 208 THR A N 1
ATOM 1685 C CA . THR A 1 208 ? 26.628 13.364 -43.804 1.00 55.41 208 THR A CA 1
ATOM 1686 C C . THR A 1 208 ? 27.640 13.471 -44.957 1.00 55.41 208 THR A C 1
ATOM 1688 O O . THR A 1 208 ? 27.257 13.325 -46.116 1.00 55.41 208 THR A O 1
ATOM 1691 N N . ASP A 1 209 ? 28.927 13.626 -44.634 1.00 65.56 209 ASP A N 1
ATOM 1692 C CA . ASP A 1 209 ? 30.046 13.790 -45.561 1.00 65.56 209 ASP A CA 1
ATOM 1693 C C . ASP A 1 209 ? 30.906 12.510 -45.717 1.00 65.56 209 ASP A C 1
ATOM 1695 O O . ASP A 1 209 ? 31.953 12.516 -46.357 1.00 65.56 209 ASP A O 1
ATOM 1699 N N . SER A 1 210 ? 30.469 11.384 -45.146 1.00 68.12 210 SER A N 1
ATOM 1700 C CA . SER A 1 210 ? 31.151 10.080 -45.125 1.00 68.12 210 SER A CA 1
ATOM 1701 C C . SER A 1 210 ? 32.538 10.067 -44.463 1.00 68.12 210 SER A C 1
ATOM 1703 O O . SER A 1 210 ? 33.342 9.167 -44.711 1.00 68.12 210 SER A O 1
ATOM 1705 N N . THR A 1 211 ? 32.829 11.045 -43.603 1.00 70.62 211 THR A N 1
ATOM 1706 C CA . THR A 1 211 ? 34.117 11.180 -42.911 1.00 70.62 211 THR A CA 1
ATOM 1707 C C . THR A 1 211 ? 34.093 10.557 -41.520 1.00 70.62 211 THR A C 1
ATOM 1709 O O . THR A 1 211 ? 33.075 10.581 -40.837 1.00 70.62 211 THR A O 1
ATOM 1712 N N . MET A 1 212 ? 35.236 10.037 -41.072 1.00 74.94 212 MET A N 1
ATOM 1713 C CA . MET A 1 212 ? 35.425 9.555 -39.706 1.00 74.94 212 MET A CA 1
ATOM 1714 C C . MET A 1 212 ? 36.740 10.094 -39.148 1.00 74.94 212 MET A C 1
ATOM 1716 O O . MET A 1 212 ? 37.813 9.786 -39.666 1.00 74.94 212 MET A O 1
ATOM 1720 N N . THR A 1 213 ? 36.657 10.882 -38.078 1.00 76.19 213 THR A N 1
ATOM 1721 C CA . THR A 1 213 ? 37.829 11.519 -37.465 1.00 76.19 213 THR A CA 1
ATOM 1722 C C . THR A 1 213 ? 38.314 10.714 -36.267 1.00 76.19 213 THR A C 1
ATOM 1724 O O . THR A 1 213 ? 37.580 10.505 -35.302 1.00 76.19 213 THR A O 1
ATOM 1727 N N . PHE A 1 214 ? 39.581 10.301 -36.304 1.00 75.81 214 PHE A N 1
ATOM 1728 C CA . PHE A 1 214 ? 40.269 9.691 -35.169 1.00 75.81 214 PHE A CA 1
ATOM 1729 C C . PHE A 1 214 ? 41.130 10.747 -34.481 1.00 75.81 214 PHE A C 1
ATOM 1731 O O . PHE A 1 214 ? 41.895 11.459 -35.128 1.00 75.81 214 PHE A O 1
ATOM 1738 N N . SER A 1 215 ? 41.034 10.852 -33.160 1.00 75.50 215 SER A N 1
ATOM 1739 C CA . SER A 1 215 ? 41.886 11.736 -32.365 1.00 75.50 215 SER A CA 1
ATOM 1740 C C . SER A 1 215 ? 42.429 10.966 -31.176 1.00 75.50 215 SER A C 1
ATOM 1742 O O . SER A 1 215 ? 41.676 10.307 -30.462 1.00 75.50 215 SER A O 1
ATOM 1744 N N . PHE A 1 216 ? 43.740 11.035 -30.974 1.00 79.56 216 PHE A N 1
ATOM 1745 C CA . PHE A 1 216 ? 44.395 10.439 -29.819 1.00 79.56 216 PHE A CA 1
ATOM 1746 C C . PHE A 1 216 ? 45.557 11.308 -29.364 1.00 79.56 216 PHE A C 1
ATOM 1748 O O . PHE A 1 216 ? 46.156 12.042 -30.149 1.00 79.56 216 PHE A O 1
ATOM 1755 N N . ILE A 1 217 ? 45.861 11.213 -28.077 1.00 79.19 217 ILE A N 1
ATOM 1756 C CA . ILE A 1 217 ? 46.955 11.926 -27.430 1.00 79.19 217 ILE A CA 1
ATOM 1757 C C . ILE A 1 217 ? 47.822 10.855 -26.777 1.00 79.19 217 ILE A C 1
ATOM 1759 O O . ILE A 1 217 ? 47.311 10.048 -26.006 1.00 79.19 217 ILE A O 1
ATOM 1763 N N . LYS A 1 218 ? 49.117 10.836 -27.103 1.00 80.38 218 LYS A N 1
ATOM 1764 C CA . LYS A 1 218 ? 50.108 10.013 -26.403 1.00 80.38 218 LYS A CA 1
ATOM 1765 C C . LYS A 1 218 ? 50.793 10.849 -25.336 1.00 80.38 218 LYS A C 1
ATOM 1767 O O . LYS A 1 218 ? 51.229 11.968 -25.617 1.00 80.38 218 LYS A O 1
ATOM 1772 N N . HIS A 1 219 ? 50.939 10.304 -24.136 1.00 85.06 219 HIS A N 1
ATOM 1773 C CA . HIS A 1 219 ? 51.761 10.949 -23.120 1.00 85.06 219 HIS A CA 1
ATOM 1774 C C . HIS A 1 219 ? 53.261 10.784 -23.437 1.00 85.06 219 HIS A C 1
ATOM 1776 O O . HIS A 1 219 ? 53.638 9.839 -24.129 1.00 85.06 219 HIS A O 1
ATOM 1782 N N . PRO A 1 220 ? 54.154 11.656 -22.919 1.00 86.44 220 PRO A N 1
ATOM 1783 C CA . PRO A 1 220 ? 55.590 11.599 -23.222 1.00 86.44 220 PRO A CA 1
ATOM 1784 C C . PRO A 1 220 ? 56.263 10.244 -22.948 1.00 86.44 220 PRO A C 1
ATOM 1786 O O . PRO A 1 220 ? 57.212 9.880 -23.634 1.00 86.44 220 PRO A O 1
ATOM 1789 N N . HIS A 1 221 ? 55.757 9.478 -21.978 1.00 86.75 221 HIS A N 1
ATOM 1790 C CA . HIS A 1 221 ? 56.263 8.143 -21.642 1.00 86.75 221 HIS A CA 1
ATOM 1791 C C . HIS A 1 221 ? 55.709 7.023 -22.547 1.00 86.75 221 HIS A C 1
ATOM 1793 O O . HIS A 1 221 ? 56.192 5.897 -22.487 1.00 86.75 221 HIS A O 1
ATOM 1799 N N . GLU A 1 222 ? 54.731 7.325 -23.404 1.00 81.06 222 GLU A N 1
ATOM 1800 C CA . GLU A 1 222 ? 54.037 6.378 -24.289 1.00 81.06 222 GLU A CA 1
ATOM 1801 C C . GLU A 1 222 ? 54.356 6.604 -25.772 1.00 81.06 222 GLU A C 1
ATOM 1803 O O . GLU A 1 222 ? 53.835 5.891 -26.631 1.00 81.06 222 GLU A O 1
ATOM 1808 N N . ILE A 1 223 ? 55.195 7.597 -26.097 1.00 80.50 223 ILE A N 1
ATOM 1809 C CA . ILE A 1 223 ? 55.504 7.988 -27.484 1.00 80.50 223 ILE A CA 1
ATOM 1810 C C . ILE A 1 223 ? 55.927 6.765 -28.309 1.00 80.50 223 ILE A C 1
ATOM 1812 O O . ILE A 1 223 ? 55.355 6.528 -29.373 1.00 80.50 223 ILE A O 1
ATOM 1816 N N . ASN A 1 224 ? 56.798 5.925 -27.746 1.00 81.00 224 ASN A N 1
ATOM 1817 C CA . ASN A 1 224 ? 57.355 4.743 -28.409 1.00 81.00 224 ASN A CA 1
ATOM 1818 C C . ASN A 1 224 ? 56.516 3.464 -28.223 1.00 81.00 224 ASN A C 1
ATOM 1820 O O . ASN A 1 224 ? 56.907 2.398 -28.692 1.00 81.00 224 ASN A O 1
ATOM 1824 N N . LEU A 1 225 ? 55.392 3.524 -27.499 1.00 83.19 225 LEU A N 1
ATOM 1825 C CA . LEU A 1 225 ? 54.530 2.357 -27.318 1.00 83.19 225 LEU A CA 1
ATOM 1826 C C . LEU A 1 225 ? 53.584 2.208 -28.516 1.00 83.19 225 LEU A C 1
ATOM 1828 O O . LEU A 1 225 ? 53.020 3.206 -28.987 1.00 83.19 225 LEU A O 1
ATOM 1832 N N . PRO A 1 226 ? 53.364 0.981 -29.019 1.00 86.88 226 PRO A N 1
ATOM 1833 C CA . PRO A 1 226 ? 52.389 0.764 -30.070 1.00 86.88 226 PRO A CA 1
ATOM 1834 C C . PRO A 1 226 ? 50.983 1.107 -29.562 1.00 86.88 226 PRO A C 1
ATOM 1836 O O . PRO A 1 226 ? 50.613 0.741 -28.448 1.00 86.88 226 PRO A O 1
ATOM 1839 N N . PHE A 1 227 ? 50.185 1.793 -30.379 1.00 87.50 227 PHE A N 1
ATOM 1840 C CA . PHE A 1 227 ? 48.792 2.113 -30.060 1.00 87.50 227 PHE A CA 1
ATOM 1841 C C . PHE A 1 227 ? 47.831 1.412 -31.011 1.00 87.50 227 PHE A C 1
ATOM 1843 O O . PHE A 1 227 ? 48.204 1.022 -32.115 1.00 87.50 227 PHE A O 1
ATOM 1850 N N . SER A 1 228 ? 46.575 1.278 -30.588 1.00 91.38 228 SER A N 1
ATOM 1851 C CA . SER A 1 228 ? 45.502 0.702 -31.390 1.00 91.38 228 SER A CA 1
ATOM 1852 C C . SER A 1 228 ? 44.171 1.350 -31.033 1.00 91.38 228 SER A C 1
ATOM 1854 O O . SER A 1 228 ? 43.706 1.216 -29.906 1.00 91.38 228 SER A O 1
ATOM 1856 N N . ILE A 1 229 ? 43.539 1.999 -32.004 1.00 89.25 229 ILE A N 1
ATOM 1857 C CA . ILE A 1 229 ? 42.267 2.707 -31.857 1.00 89.25 229 ILE A CA 1
ATOM 1858 C C . ILE A 1 229 ? 41.252 2.061 -32.792 1.00 89.25 229 ILE A C 1
ATOM 1860 O O . ILE A 1 229 ? 41.572 1.761 -33.941 1.00 8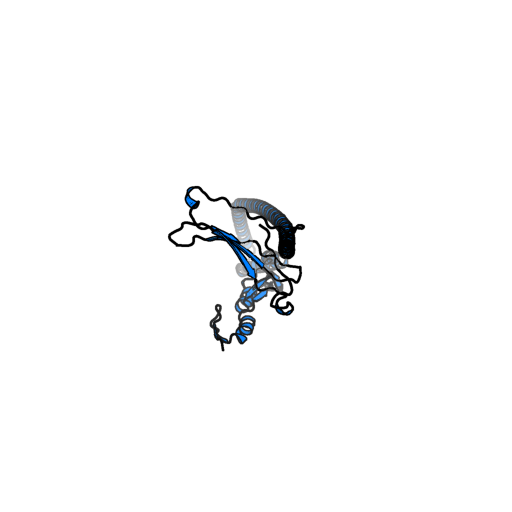9.25 229 ILE A O 1
ATOM 1864 N N . TYR A 1 230 ? 40.036 1.855 -32.298 1.00 91.69 230 TYR A N 1
ATOM 1865 C CA . TYR A 1 230 ? 38.926 1.286 -33.056 1.00 91.69 230 TYR A CA 1
ATOM 1866 C C . TYR A 1 230 ? 37.873 2.358 -33.319 1.00 91.69 230 TYR A C 1
ATOM 1868 O O . TYR A 1 230 ? 37.609 3.195 -32.455 1.00 91.69 230 TYR A O 1
ATOM 1876 N N . SER A 1 231 ? 37.260 2.324 -34.498 1.00 88.31 231 SER A N 1
ATOM 1877 C CA . SER A 1 231 ? 36.076 3.120 -34.782 1.00 88.31 231 SER A CA 1
ATOM 1878 C C . SER A 1 231 ? 34.842 2.553 -34.094 1.00 88.31 231 SER A C 1
ATOM 1880 O O . SER A 1 231 ? 34.790 1.378 -33.724 1.00 88.31 231 SER A O 1
ATOM 1882 N N . SER A 1 232 ? 33.785 3.362 -34.036 1.00 86.31 232 SER A N 1
ATOM 1883 C CA . SER A 1 232 ? 32.437 2.804 -33.922 1.00 86.31 232 SER A CA 1
ATOM 1884 C C . SER A 1 232 ? 32.139 1.907 -35.128 1.00 86.31 232 SER A C 1
ATOM 1886 O O . SER A 1 232 ? 32.702 2.098 -36.211 1.00 86.31 232 SER A O 1
ATOM 1888 N N . GLN A 1 233 ? 31.256 0.929 -34.941 1.00 90.19 233 GLN A N 1
ATOM 1889 C CA . GLN A 1 233 ? 30.728 0.151 -36.057 1.00 90.19 233 GLN A CA 1
ATOM 1890 C C . GLN A 1 233 ? 29.931 1.072 -36.985 1.00 90.19 233 GLN A C 1
ATOM 1892 O O . GLN A 1 233 ? 29.192 1.933 -36.505 1.00 90.19 233 GLN A O 1
ATOM 1897 N N . PHE A 1 234 ? 30.074 0.890 -38.292 1.00 86.88 234 PHE A N 1
ATOM 1898 C CA . PHE A 1 234 ? 29.327 1.650 -39.289 1.00 86.88 234 PHE A CA 1
ATOM 1899 C C . PHE A 1 234 ? 28.848 0.727 -40.401 1.00 86.88 234 PHE A C 1
ATOM 1901 O O . PHE A 1 234 ? 29.513 -0.250 -40.755 1.00 86.88 234 PHE A O 1
ATOM 1908 N N . LYS A 1 235 ? 27.683 1.045 -40.965 1.00 85.94 235 LYS A N 1
ATOM 1909 C CA . LYS A 1 235 ? 27.148 0.321 -42.118 1.00 85.94 235 LYS A CA 1
ATOM 1910 C C . LYS A 1 235 ? 27.418 1.105 -43.399 1.00 85.94 235 LYS A C 1
ATOM 1912 O O . LYS A 1 235 ? 27.347 2.330 -43.420 1.00 85.94 235 LYS A O 1
ATOM 1917 N N . THR A 1 236 ? 27.684 0.389 -44.487 1.00 83.50 236 THR A N 1
ATOM 1918 C CA . THR A 1 236 ? 27.816 0.988 -45.836 1.00 83.50 236 THR A CA 1
ATOM 1919 C C . THR A 1 236 ? 26.504 1.566 -46.372 1.00 83.50 236 THR A C 1
ATOM 1921 O O . THR A 1 236 ? 26.514 2.442 -47.228 1.00 83.50 236 THR A O 1
ATOM 1924 N N . SER A 1 237 ? 25.368 1.077 -45.874 1.00 81.50 237 SER A N 1
ATOM 1925 C CA . SER A 1 237 ? 24.025 1.625 -46.082 1.00 81.50 237 SER A CA 1
ATOM 1926 C C . SER A 1 237 ? 23.094 1.090 -44.986 1.00 81.50 237 SER A C 1
ATOM 1928 O O . SER A 1 237 ? 23.508 0.249 -44.189 1.00 81.50 237 SER A O 1
ATOM 1930 N N . ILE A 1 238 ? 21.826 1.510 -44.957 1.00 80.69 238 ILE A N 1
ATOM 1931 C CA . ILE A 1 238 ? 20.821 1.018 -43.989 1.00 80.69 238 ILE A CA 1
ATOM 1932 C C . ILE A 1 238 ? 20.757 -0.526 -43.965 1.00 80.69 238 ILE A C 1
ATOM 1934 O O . ILE A 1 238 ? 20.665 -1.128 -42.894 1.00 80.69 238 ILE A O 1
ATOM 1938 N N . PHE A 1 239 ? 20.887 -1.156 -45.138 1.00 86.88 239 PHE A N 1
ATOM 1939 C CA . PHE A 1 239 ? 20.876 -2.613 -45.327 1.00 86.88 239 PHE A CA 1
ATOM 1940 C C . PHE A 1 239 ? 22.250 -3.180 -45.722 1.00 86.88 239 PHE A C 1
ATOM 1942 O O . PHE A 1 239 ? 22.337 -4.284 -46.247 1.00 86.88 239 PHE A O 1
ATOM 1949 N N . GLY A 1 240 ? 23.319 -2.405 -45.534 1.00 87.44 240 GLY A N 1
ATOM 1950 C CA . GLY A 1 240 ? 24.662 -2.744 -45.995 1.00 87.44 240 GLY A CA 1
ATOM 1951 C C . GLY A 1 240 ? 25.470 -3.560 -44.990 1.00 87.44 240 GLY A C 1
ATOM 1952 O O . GLY A 1 240 ? 25.039 -3.834 -43.869 1.00 87.44 240 GLY A O 1
ATOM 1953 N N . TYR A 1 241 ? 26.689 -3.906 -45.393 1.00 89.19 241 TYR A N 1
ATOM 1954 C CA . TYR A 1 241 ? 27.649 -4.600 -44.538 1.00 89.19 241 TYR A CA 1
ATOM 1955 C C . TYR A 1 241 ? 28.069 -3.726 -43.365 1.00 89.19 241 TYR A C 1
ATOM 1957 O O . TYR A 1 241 ? 28.232 -2.509 -43.518 1.00 89.19 241 TYR A O 1
ATOM 1965 N N . ASN A 1 242 ? 28.284 -4.383 -42.229 1.00 91.44 242 ASN A N 1
ATOM 1966 C CA . ASN A 1 242 ? 28.756 -3.778 -40.997 1.00 91.44 242 ASN A CA 1
ATOM 1967 C C . ASN A 1 242 ? 30.288 -3.827 -40.945 1.00 91.44 242 ASN A C 1
ATOM 1969 O O . ASN A 1 242 ? 30.882 -4.898 -41.061 1.00 91.44 242 ASN A O 1
ATOM 1973 N N . PHE A 1 243 ? 30.931 -2.680 -40.761 1.00 91.19 243 PHE A N 1
ATOM 1974 C CA . PHE A 1 243 ? 32.382 -2.555 -40.722 1.00 91.19 243 PHE A CA 1
ATOM 1975 C C . PHE A 1 243 ? 32.864 -1.895 -39.437 1.00 91.19 243 PHE A C 1
ATOM 1977 O O . PHE A 1 243 ? 32.152 -1.140 -38.777 1.00 91.19 243 PHE A O 1
ATOM 1984 N N . MET A 1 244 ? 34.125 -2.162 -39.114 1.00 92.94 244 MET A N 1
ATOM 1985 C CA . MET A 1 244 ? 34.884 -1.451 -38.095 1.00 92.94 244 MET A CA 1
ATOM 1986 C C . MET A 1 244 ? 36.283 -1.165 -38.631 1.00 92.94 244 MET A C 1
ATOM 1988 O O . MET A 1 244 ? 36.954 -2.061 -39.151 1.00 92.94 244 MET 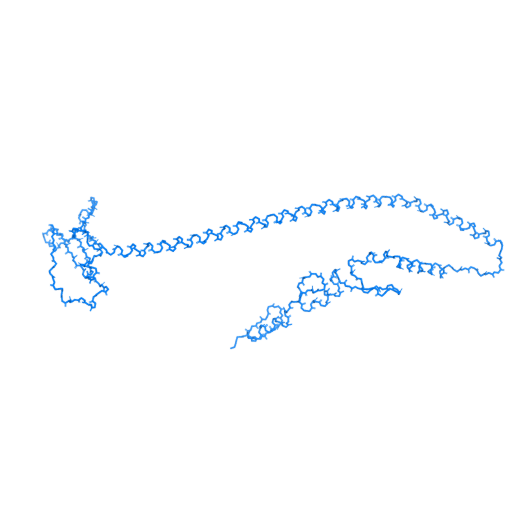A O 1
ATOM 1992 N N . LEU A 1 245 ? 36.723 0.081 -38.502 1.00 92.25 245 LEU A N 1
ATOM 1993 C CA . LEU A 1 245 ? 38.082 0.497 -38.807 1.00 92.25 245 LEU A CA 1
ATOM 1994 C C . LEU A 1 245 ? 38.935 0.407 -37.546 1.00 92.25 245 LEU A C 1
ATOM 1996 O O . LEU A 1 245 ? 38.484 0.704 -36.439 1.00 92.25 245 LEU A O 1
ATOM 2000 N N . ARG A 1 246 ? 40.190 0.016 -37.718 1.00 93.12 246 ARG A N 1
ATOM 2001 C CA . ARG A 1 246 ? 41.197 0.026 -36.664 1.00 93.12 246 ARG A CA 1
ATOM 2002 C C . ARG A 1 246 ? 42.450 0.704 -37.189 1.00 93.12 246 ARG A C 1
ATOM 2004 O O . ARG A 1 246 ? 43.008 0.262 -38.187 1.00 93.12 246 ARG A O 1
ATOM 2011 N N . ILE A 1 247 ? 42.902 1.730 -36.483 1.00 90.81 247 ILE A N 1
ATOM 2012 C CA . ILE A 1 247 ? 44.165 2.415 -36.747 1.00 90.81 247 ILE A CA 1
ATOM 2013 C C . ILE A 1 247 ? 45.144 2.015 -35.652 1.00 90.81 247 ILE A C 1
ATOM 2015 O O . ILE A 1 247 ? 44.859 2.190 -34.467 1.00 90.81 247 ILE A O 1
ATOM 2019 N N . CYS A 1 248 ? 46.295 1.469 -36.020 1.00 90.69 248 CYS A N 1
ATOM 2020 C CA . CYS A 1 248 ? 47.334 1.127 -35.057 1.00 90.69 248 CYS A CA 1
ATOM 2021 C C . CYS A 1 248 ? 48.726 1.420 -35.603 1.00 90.69 248 CYS A C 1
ATOM 2023 O O . CYS A 1 248 ? 48.956 1.345 -36.807 1.00 90.69 248 CYS A O 1
ATOM 2025 N N . SER A 1 249 ? 49.668 1.722 -34.714 1.00 87.62 249 SER A N 1
ATOM 2026 C CA . SER A 1 249 ? 51.080 1.798 -35.086 1.00 87.62 249 SER A CA 1
ATOM 2027 C C . SER A 1 249 ? 51.694 0.405 -35.022 1.00 87.62 249 SER A C 1
ATOM 2029 O O . SER A 1 249 ? 51.666 -0.233 -33.965 1.00 87.62 249 SER A O 1
ATOM 2031 N N . THR A 1 250 ? 52.270 -0.051 -36.126 1.00 74.00 250 THR A N 1
ATOM 2032 C CA . THR A 1 250 ? 52.998 -1.317 -36.182 1.00 74.00 250 THR A CA 1
ATOM 2033 C C . THR A 1 250 ? 54.495 -1.028 -36.111 1.00 74.00 250 THR A C 1
ATOM 2035 O O . THR A 1 250 ? 55.014 -0.234 -36.895 1.00 74.00 250 THR A O 1
ATOM 2038 N N . ILE A 1 251 ? 55.187 -1.685 -35.178 1.00 63.59 251 ILE A N 1
ATOM 2039 C CA . ILE A 1 251 ? 56.652 -1.710 -35.121 1.00 63.59 251 ILE A CA 1
ATOM 2040 C C . ILE A 1 251 ? 57.085 -2.996 -35.823 1.00 63.59 251 ILE A C 1
ATOM 2042 O O . ILE A 1 251 ? 56.775 -4.091 -35.347 1.00 63.59 251 ILE A O 1
ATOM 2046 N N . ILE A 1 252 ? 57.761 -2.884 -36.965 1.00 60.25 252 ILE A N 1
ATOM 2047 C CA . ILE A 1 252 ? 58.340 -4.053 -37.633 1.00 60.25 252 ILE A CA 1
ATOM 2048 C C . ILE A 1 252 ? 59.709 -4.301 -37.000 1.00 60.25 252 ILE A C 1
ATOM 2050 O O . ILE A 1 252 ? 60.594 -3.454 -37.064 1.00 60.25 252 ILE A O 1
ATOM 2054 N N . SER A 1 253 ? 59.886 -5.461 -36.366 1.00 52.53 253 SER A N 1
ATOM 2055 C CA . SER A 1 253 ? 61.191 -5.873 -35.848 1.00 52.53 253 SER A CA 1
ATOM 2056 C C . SER A 1 253 ? 62.088 -6.294 -37.017 1.00 52.53 253 SER A C 1
ATOM 2058 O O . SER A 1 253 ? 61.954 -7.381 -37.572 1.00 52.53 253 SER A O 1
ATOM 2060 N N . GLY A 1 254 ? 62.986 -5.394 -37.397 1.00 56.69 254 GLY A N 1
ATOM 2061 C CA . GLY A 1 254 ? 64.107 -5.588 -38.309 1.00 56.69 254 GLY A CA 1
ATOM 2062 C C . GLY A 1 254 ? 65.152 -4.512 -38.007 1.00 56.69 254 GLY A C 1
ATOM 2063 O O . GLY A 1 254 ? 64.852 -3.564 -37.288 1.00 56.69 254 GLY A O 1
ATOM 2064 N N . ASN A 1 255 ? 66.375 -4.635 -38.531 1.00 58.00 255 ASN A N 1
ATOM 2065 C CA . ASN A 1 255 ? 67.491 -3.703 -38.266 1.00 58.00 255 ASN A CA 1
ATOM 2066 C C . ASN A 1 255 ? 67.219 -2.225 -38.649 1.00 58.00 255 ASN A C 1
ATOM 2068 O O . ASN A 1 255 ? 68.077 -1.369 -38.447 1.00 58.00 255 ASN A O 1
ATOM 2072 N N . GLU A 1 256 ? 66.037 -1.919 -39.182 1.00 62.41 256 GLU A N 1
ATOM 2073 C CA . GLU A 1 256 ? 65.574 -0.592 -39.562 1.00 62.41 256 GLU A CA 1
ATOM 2074 C C . GLU A 1 256 ? 64.342 -0.249 -38.708 1.00 62.41 256 GLU A C 1
ATOM 2076 O O . GLU A 1 256 ? 63.249 -0.747 -38.961 1.00 62.41 256 GLU A O 1
ATOM 2081 N N . ASN A 1 257 ? 64.524 0.576 -37.668 1.00 64.50 257 ASN A N 1
ATOM 2082 C CA . ASN A 1 257 ? 63.467 1.084 -36.779 1.00 64.50 257 ASN A CA 1
ATOM 2083 C C . ASN A 1 257 ? 62.471 1.986 -37.539 1.00 64.50 257 ASN A C 1
ATOM 2085 O O . ASN A 1 257 ? 62.460 3.203 -37.357 1.00 64.50 257 ASN A O 1
ATOM 2089 N N . GLN A 1 258 ? 61.658 1.415 -38.423 1.00 70.69 258 GLN A N 1
ATOM 2090 C CA . GLN A 1 258 ? 60.606 2.132 -39.136 1.00 70.69 258 GLN A CA 1
ATOM 2091 C C . GLN A 1 258 ? 59.255 1.866 -38.468 1.00 70.69 258 GLN A C 1
ATOM 2093 O O . GLN A 1 258 ? 58.815 0.722 -38.334 1.00 70.69 258 GLN A O 1
ATOM 2098 N N . GLU A 1 259 ? 58.597 2.943 -38.044 1.00 72.38 259 GLU A N 1
ATOM 2099 C CA . GLU A 1 259 ? 57.233 2.910 -37.526 1.00 72.38 259 GLU A CA 1
ATOM 2100 C C . GLU A 1 259 ? 56.246 3.134 -38.671 1.00 72.38 259 GLU A C 1
ATOM 2102 O O . GLU A 1 259 ? 56.346 4.113 -39.411 1.00 72.38 259 GLU A O 1
ATOM 2107 N N . TYR A 1 260 ? 55.271 2.236 -38.801 1.00 83.12 260 TYR A N 1
ATOM 2108 C CA . TYR A 1 260 ? 54.220 2.345 -39.807 1.00 83.12 260 TYR A CA 1
ATOM 2109 C C . TYR A 1 260 ? 52.873 2.597 -39.139 1.00 83.12 260 TYR A C 1
ATOM 2111 O O . TYR A 1 260 ? 52.512 1.926 -38.169 1.00 83.12 260 TYR A O 1
ATOM 2119 N N . LEU A 1 261 ? 52.083 3.512 -39.699 1.00 85.69 261 LEU A N 1
ATOM 2120 C CA . LEU A 1 261 ? 50.661 3.607 -39.386 1.00 85.69 261 LEU A CA 1
ATOM 2121 C C . LEU A 1 261 ? 49.914 2.571 -40.231 1.00 85.69 261 LEU A C 1
ATOM 2123 O O . LEU A 1 261 ? 49.991 2.588 -41.456 1.00 85.69 261 LEU A O 1
ATOM 2127 N N . SER A 1 262 ? 49.211 1.648 -39.586 1.00 88.56 262 SER A N 1
ATOM 2128 C CA . SER A 1 262 ? 48.431 0.603 -40.245 1.00 88.56 262 SER A CA 1
ATOM 2129 C C . SER A 1 262 ? 46.943 0.837 -40.040 1.00 88.56 262 SER A C 1
ATOM 2131 O O . SER A 1 262 ? 46.502 1.173 -38.939 1.00 88.56 262 SER A O 1
ATOM 2133 N N . ILE A 1 263 ? 46.169 0.618 -41.101 1.00 90.00 263 ILE A N 1
ATOM 2134 C CA . ILE A 1 263 ? 44.712 0.718 -41.083 1.00 90.00 263 ILE A CA 1
ATOM 2135 C C . ILE A 1 263 ? 44.140 -0.635 -41.463 1.00 90.00 263 ILE A C 1
ATOM 2137 O O . ILE A 1 263 ? 44.448 -1.178 -42.520 1.00 90.00 263 ILE A O 1
ATOM 2141 N N . TYR A 1 264 ? 43.298 -1.168 -40.590 1.00 91.62 264 TYR A N 1
ATOM 2142 C CA . TYR A 1 264 ? 42.590 -2.418 -40.796 1.00 91.62 264 TYR A CA 1
ATOM 2143 C C . TYR A 1 264 ? 41.108 -2.124 -40.947 1.00 91.62 264 TYR A C 1
ATOM 2145 O O . TYR A 1 264 ? 40.522 -1.419 -40.126 1.00 91.62 264 TYR A O 1
ATOM 2153 N N . ILE A 1 265 ? 40.493 -2.713 -41.967 1.00 91.75 265 ILE A N 1
ATOM 2154 C CA . ILE A 1 265 ? 39.043 -2.763 -42.109 1.00 91.75 265 ILE A CA 1
ATOM 2155 C C . ILE A 1 265 ? 38.570 -4.169 -41.751 1.00 91.75 265 ILE A C 1
ATOM 2157 O O . ILE A 1 265 ? 39.035 -5.161 -42.307 1.00 91.75 265 ILE A O 1
ATOM 2161 N N . THR A 1 266 ? 37.672 -4.259 -40.775 1.00 94.19 266 THR A N 1
ATOM 2162 C CA . THR A 1 266 ? 37.102 -5.525 -40.311 1.00 94.19 266 THR A CA 1
ATOM 2163 C C . THR A 1 266 ? 35.653 -5.600 -40.752 1.00 94.19 266 THR A C 1
ATOM 2165 O O . THR A 1 266 ? 34.849 -4.764 -40.342 1.00 94.19 266 THR A O 1
ATOM 2168 N N . LEU A 1 267 ? 35.321 -6.598 -41.572 1.00 93.12 267 LEU A N 1
ATOM 2169 C CA . LEU A 1 267 ? 33.935 -6.962 -41.854 1.00 93.12 267 LEU A CA 1
ATOM 2170 C C . LEU A 1 267 ? 33.364 -7.692 -40.634 1.00 93.12 267 LEU A C 1
ATOM 2172 O O . LEU A 1 267 ? 33.900 -8.716 -40.210 1.00 93.12 267 LEU A O 1
ATOM 2176 N N . LEU A 1 268 ? 32.286 -7.160 -40.074 1.00 93.94 268 LEU A N 1
ATOM 2177 C CA . LEU A 1 268 ? 31.560 -7.749 -38.958 1.00 93.94 268 LEU A CA 1
ATOM 2178 C C . LEU A 1 268 ? 30.287 -8.420 -39.463 1.00 93.94 268 LEU A C 1
ATOM 2180 O O . LEU A 1 268 ? 29.724 -8.022 -40.482 1.00 93.94 268 LEU A O 1
ATOM 2184 N N . ARG A 1 269 ? 29.806 -9.413 -38.710 1.00 94.00 269 ARG A N 1
ATOM 2185 C CA . ARG A 1 269 ? 28.527 -10.058 -39.003 1.00 94.00 269 ARG A CA 1
ATOM 2186 C C . ARG A 1 269 ? 27.391 -9.039 -38.870 1.00 94.00 269 ARG A C 1
ATOM 2188 O O . ARG A 1 269 ? 27.258 -8.397 -37.826 1.00 94.00 269 ARG A O 1
ATOM 2195 N N . GLY A 1 270 ? 26.597 -8.889 -39.920 1.00 90.00 270 GLY A N 1
ATOM 2196 C CA . GLY A 1 270 ? 25.436 -8.014 -39.994 1.00 90.00 270 GLY A CA 1
ATOM 2197 C C . GLY A 1 270 ? 24.113 -8.780 -39.983 1.00 90.00 270 GLY A C 1
ATOM 2198 O O . GLY A 1 270 ? 24.043 -9.986 -40.215 1.00 90.00 270 GLY A O 1
ATOM 2199 N N . GLU A 1 271 ? 23.027 -8.053 -39.729 1.00 89.44 271 GLU A N 1
ATOM 2200 C CA . GLU A 1 271 ? 21.655 -8.586 -39.764 1.00 89.44 271 GLU A CA 1
ATOM 2201 C C . GLU A 1 271 ? 21.224 -8.987 -41.186 1.00 89.44 271 GLU A C 1
ATOM 2203 O O . GLU A 1 271 ? 20.391 -9.874 -41.358 1.00 89.44 271 GLU A O 1
ATOM 2208 N N . PHE A 1 272 ? 21.824 -8.362 -42.204 1.00 90.00 272 PHE A N 1
ATOM 2209 C CA . PHE A 1 272 ? 21.476 -8.531 -43.617 1.00 90.00 272 PHE A CA 1
ATOM 2210 C C . PHE A 1 272 ? 22.457 -9.425 -44.386 1.00 90.00 272 PHE A C 1
ATOM 2212 O O . PHE A 1 272 ? 22.328 -9.572 -45.596 1.00 90.00 272 PHE A O 1
ATOM 2219 N N . ASP A 1 273 ? 23.406 -10.079 -43.711 1.00 91.00 273 ASP A N 1
ATOM 2220 C CA . ASP A 1 273 ? 24.439 -10.895 -44.371 1.00 91.00 273 ASP A CA 1
ATOM 2221 C C . ASP A 1 273 ? 23.858 -12.003 -45.262 1.00 91.00 273 ASP A C 1
ATOM 2223 O O . ASP A 1 273 ? 24.466 -12.382 -46.255 1.00 91.00 273 ASP A O 1
ATOM 2227 N N . GLN A 1 274 ? 22.664 -12.509 -44.935 1.00 91.88 274 GLN A N 1
ATOM 2228 C CA . GLN A 1 274 ? 21.993 -13.563 -45.707 1.00 91.88 274 GLN A CA 1
ATOM 2229 C C . GLN A 1 274 ? 21.554 -13.112 -47.106 1.00 91.88 274 GLN A C 1
ATOM 2231 O O . GLN A 1 274 ? 21.377 -13.950 -47.986 1.00 91.88 274 GLN A O 1
ATOM 2236 N N . ILE A 1 275 ? 21.339 -11.808 -47.297 1.00 90.44 275 ILE A N 1
ATOM 2237 C CA . ILE A 1 275 ? 20.853 -11.227 -48.557 1.00 90.44 275 ILE A CA 1
ATOM 2238 C C . ILE A 1 275 ? 21.933 -10.419 -49.287 1.00 90.44 275 ILE A C 1
ATOM 2240 O O . ILE A 1 275 ? 21.706 -9.947 -50.399 1.00 90.44 275 ILE A O 1
ATOM 2244 N N . LEU A 1 276 ? 23.103 -10.253 -48.671 1.00 89.56 276 LEU A N 1
ATOM 2245 C CA . LEU A 1 276 ? 24.227 -9.503 -49.212 1.00 89.56 276 LEU A CA 1
ATOM 2246 C C . LEU A 1 276 ? 25.185 -10.431 -49.976 1.00 89.56 276 LEU A C 1
ATOM 2248 O O . LEU A 1 276 ? 25.521 -11.521 -49.521 1.00 89.56 276 LEU A O 1
ATOM 2252 N N . LEU A 1 277 ? 25.646 -10.001 -51.154 1.00 89.31 277 LEU A N 1
ATOM 2253 C CA . LEU A 1 277 ? 26.512 -10.807 -52.025 1.00 89.31 277 LEU A CA 1
ATOM 2254 C C . LEU A 1 277 ? 27.978 -10.749 -51.572 1.00 89.31 277 LEU A C 1
ATOM 2256 O O . LEU A 1 277 ? 28.532 -9.668 -51.417 1.00 89.31 277 LEU A O 1
ATOM 2260 N N . TYR A 1 278 ? 28.648 -11.884 -51.392 1.00 83.44 278 TYR A N 1
ATOM 2261 C CA . TYR A 1 278 ? 30.087 -11.909 -51.101 1.00 83.44 278 TYR A CA 1
ATOM 2262 C C . TYR A 1 278 ? 30.850 -12.660 -52.204 1.00 83.44 278 TYR A C 1
ATOM 2264 O O . TYR A 1 278 ? 30.428 -13.765 -52.556 1.00 83.44 278 TYR A O 1
ATOM 2272 N N . PRO A 1 279 ? 31.968 -12.120 -52.740 1.00 82.38 279 PRO A N 1
ATOM 2273 C CA . PRO A 1 279 ? 32.624 -10.845 -52.401 1.00 82.38 279 PRO A CA 1
ATOM 2274 C C . PRO A 1 279 ? 31.792 -9.603 -52.771 1.00 82.38 279 PRO A C 1
ATOM 2276 O O . PRO A 1 279 ? 30.873 -9.687 -53.582 1.00 82.38 279 PRO A O 1
ATOM 2279 N N . PHE A 1 280 ? 32.105 -8.458 -52.149 1.00 82.31 280 PHE A N 1
ATOM 2280 C CA . PHE A 1 280 ? 31.358 -7.207 -52.336 1.00 82.31 280 PHE A CA 1
ATOM 2281 C C . PHE A 1 280 ? 31.327 -6.788 -53.818 1.00 82.31 280 PHE A C 1
ATOM 2283 O O . PHE A 1 280 ? 32.366 -6.841 -54.478 1.00 82.31 280 PHE A O 1
ATOM 2290 N N . PRO A 1 281 ? 30.189 -6.301 -54.345 1.00 81.06 281 PRO A N 1
ATOM 2291 C CA . PRO A 1 281 ? 30.088 -5.875 -55.743 1.00 81.06 281 PRO A CA 1
ATOM 2292 C C . PRO A 1 281 ? 30.691 -4.484 -56.017 1.00 81.06 281 PRO A C 1
ATOM 2294 O O . PRO A 1 281 ? 30.566 -3.970 -57.126 1.00 81.06 281 PRO A O 1
ATOM 2297 N N . TYR A 1 282 ? 31.314 -3.848 -55.022 1.00 81.50 282 TYR A N 1
ATOM 2298 C CA . TYR A 1 282 ? 31.873 -2.501 -55.113 1.00 81.50 282 TYR A CA 1
ATOM 2299 C C . TYR A 1 282 ? 33.238 -2.407 -54.427 1.00 81.50 282 TYR A C 1
ATOM 2301 O O . TYR A 1 282 ? 33.565 -3.179 -53.525 1.00 81.50 282 TYR A O 1
ATOM 2309 N N . ASN A 1 283 ? 34.021 -1.416 -54.851 1.00 83.19 283 ASN A N 1
ATOM 2310 C CA . ASN A 1 283 ? 35.331 -1.125 -54.282 1.00 83.19 283 ASN A CA 1
ATOM 2311 C C . ASN A 1 283 ? 35.197 -0.260 -53.024 1.00 83.19 283 ASN A C 1
ATOM 2313 O O . ASN A 1 283 ? 34.382 0.660 -52.977 1.00 83.19 283 ASN A O 1
ATOM 2317 N N . ILE A 1 284 ? 36.040 -0.529 -52.029 1.00 79.62 284 ILE A N 1
ATOM 2318 C CA . ILE A 1 284 ? 36.200 0.322 -50.848 1.00 79.62 284 ILE A CA 1
ATOM 2319 C C . ILE A 1 284 ? 37.454 1.167 -51.064 1.00 79.62 284 ILE A C 1
ATOM 2321 O O . ILE A 1 284 ? 38.551 0.624 -51.188 1.00 79.62 284 ILE A O 1
ATOM 2325 N N . TYR A 1 285 ? 37.287 2.487 -51.110 1.00 81.50 285 TYR A N 1
ATOM 2326 C CA . TYR A 1 285 ? 38.394 3.435 -51.201 1.00 81.50 285 TYR A CA 1
ATOM 2327 C C . TYR A 1 285 ? 38.662 4.027 -49.818 1.00 81.50 285 TYR A C 1
ATOM 2329 O O . TYR A 1 285 ? 37.749 4.537 -49.174 1.00 81.50 285 TYR A O 1
ATOM 2337 N N . LEU A 1 286 ? 39.912 3.944 -49.363 1.00 77.12 286 LEU A N 1
ATOM 2338 C CA . LEU A 1 286 ? 40.377 4.613 -48.151 1.00 77.12 286 LEU A CA 1
ATOM 2339 C C . LEU A 1 286 ? 41.185 5.841 -48.573 1.00 77.12 286 LEU A C 1
ATOM 2341 O O . LEU A 1 286 ? 42.219 5.699 -49.225 1.00 77.12 286 LEU A O 1
ATOM 2345 N N . CYS A 1 287 ? 40.699 7.026 -48.211 1.00 75.56 287 CYS A N 1
ATOM 2346 C CA . CYS A 1 287 ? 41.399 8.292 -48.416 1.00 75.56 287 CYS A CA 1
ATOM 2347 C C . CYS A 1 287 ? 41.978 8.750 -47.074 1.00 75.56 287 CYS A C 1
ATOM 2349 O O . CYS A 1 287 ? 41.245 8.789 -46.083 1.00 75.56 287 CYS A O 1
ATOM 2351 N N . LEU A 1 288 ? 43.278 9.054 -47.056 1.00 68.00 288 LEU A N 1
ATOM 2352 C CA . LEU A 1 288 ? 44.032 9.515 -45.887 1.00 68.00 288 LEU A CA 1
ATOM 2353 C C . LEU A 1 288 ? 44.481 10.960 -46.050 1.00 68.00 288 LEU A C 1
ATOM 2355 O O . LEU A 1 288 ? 44.836 11.320 -47.195 1.00 68.00 288 LEU A O 1
#

Foldseek 3Di:
DDWDADPPDRDIDDPVCVVVVCCPQVDWDQPPQADRDTDGPVCNVVCQPPNGQQHWDADPQPPGRDGDGNVCPVVVCVDPVNVVSVVVVVVVVVPVPPPDPDPDDPDPVVVVVVVVVVVVVVVVVVVCVVCVVVVVVVVVVVVVVVVVVVVVVVVVVVVVVVVVVVVVVVVVVVVVVVVVVVVVVVVVVVVVVVVVVVVVPLLDPQPPVNDDDDDDDADPVCPPPKDKDKDDWYAPDPLGWIKMKMWIWDQDPDPDRDIDTDIDIDTDDDPNPVVADPPHPDDDDDDD

Organism: NCBI:txid392033

pLDDT: mean 85.08, std 12.02, range [48.31, 98.5]